Protein AF-A0A2N2IJ60-F1 (afdb_monomer_lite)

Structure (mmCIF, N/CA/C/O backbone):
data_AF-A0A2N2IJ60-F1
#
_entry.id   AF-A0A2N2IJ60-F1
#
loop_
_atom_site.group_PDB
_atom_site.id
_atom_site.type_symbol
_atom_site.label_atom_id
_atom_site.label_alt_id
_atom_site.label_comp_id
_atom_site.label_asym_id
_atom_site.label_entity_id
_atom_site.label_seq_id
_atom_site.pdbx_PDB_ins_code
_atom_site.Cartn_x
_atom_site.Cartn_y
_atom_site.Cartn_z
_atom_site.occupancy
_atom_site.B_iso_or_equiv
_atom_site.auth_seq_id
_atom_site.auth_comp_id
_atom_site.auth_asym_id
_atom_site.auth_atom_id
_atom_site.pdbx_PDB_model_num
ATOM 1 N N . ARG A 1 1 ? -2.079 14.601 17.468 1.00 74.94 1 ARG A N 1
ATOM 2 C CA . ARG A 1 1 ? -0.739 14.060 17.826 1.00 74.94 1 ARG A CA 1
ATOM 3 C C . ARG A 1 1 ? -0.713 13.278 19.145 1.00 74.94 1 ARG A C 1
ATOM 5 O O . ARG A 1 1 ? -0.742 12.066 19.070 1.00 74.94 1 ARG A O 1
ATOM 12 N N . VAL A 1 2 ? -0.741 13.872 20.357 1.00 82.75 2 VAL A N 1
ATOM 13 C CA . VAL A 1 2 ? -0.655 13.083 21.631 1.00 82.75 2 VAL A CA 1
ATOM 14 C C . VAL A 1 2 ? -1.702 11.956 21.719 1.00 82.75 2 VAL A C 1
ATOM 16 O O . VAL A 1 2 ? -1.370 10.832 22.080 1.00 82.75 2 VAL A O 1
ATOM 19 N N . ARG A 1 3 ? -2.953 12.228 21.322 1.00 85.19 3 ARG A N 1
ATOM 20 C CA . ARG A 1 3 ? -4.026 11.217 21.275 1.00 85.19 3 ARG A CA 1
ATOM 21 C C . ARG A 1 3 ? -3.855 10.184 20.148 1.00 85.19 3 ARG A C 1
ATOM 23 O O . ARG A 1 3 ? -4.323 9.064 20.295 1.00 85.19 3 ARG A O 1
ATOM 30 N N . ALA A 1 4 ? -3.166 10.539 19.063 1.00 76.00 4 ALA A N 1
ATOM 31 C CA . ALA A 1 4 ? -2.858 9.629 17.959 1.00 76.00 4 ALA A CA 1
ATOM 32 C C . ALA A 1 4 ? -1.733 8.662 18.366 1.00 76.00 4 ALA A C 1
ATOM 34 O O . ALA A 1 4 ? -1.896 7.452 18.256 1.00 76.00 4 ALA A O 1
ATOM 35 N N . ASN A 1 5 ? -0.670 9.176 19.001 1.00 86.25 5 ASN A N 1
ATOM 36 C CA . ASN A 1 5 ? 0.358 8.357 19.650 1.00 86.25 5 ASN A CA 1
ATOM 37 C C . ASN A 1 5 ? -0.256 7.389 20.677 1.00 86.25 5 ASN A C 1
ATOM 39 O O . ASN A 1 5 ? 0.163 6.240 20.754 1.00 86.25 5 ASN A O 1
ATOM 43 N N . LEU A 1 6 ? -1.262 7.831 21.446 1.00 84.62 6 LEU A N 1
ATOM 44 C CA . LEU A 1 6 ? -2.000 6.955 22.359 1.00 84.62 6 LEU A CA 1
ATOM 45 C C . LEU A 1 6 ? -2.778 5.865 21.602 1.00 84.62 6 LEU A C 1
ATOM 47 O O . LEU A 1 6 ? -2.692 4.709 21.989 1.00 84.62 6 LEU A O 1
ATOM 51 N N . ALA A 1 7 ? -3.502 6.192 20.527 1.00 82.25 7 ALA A N 1
ATOM 52 C CA . ALA A 1 7 ? -4.218 5.198 19.717 1.00 82.25 7 ALA A CA 1
ATOM 53 C C . ALA A 1 7 ? -3.279 4.160 19.064 1.00 82.25 7 ALA A C 1
ATOM 55 O O . ALA A 1 7 ? -3.628 2.980 18.981 1.00 82.25 7 ALA A O 1
ATOM 56 N N . SER A 1 8 ? -2.073 4.579 18.672 1.00 85.19 8 SER A N 1
ATOM 57 C CA . SER A 1 8 ? -1.007 3.682 18.218 1.00 85.19 8 SER A CA 1
ATOM 58 C C . SER A 1 8 ? -0.520 2.774 19.359 1.00 85.19 8 SER A C 1
ATOM 60 O O . SER A 1 8 ? -0.651 1.556 19.267 1.00 85.19 8 SER A O 1
ATOM 62 N N . ALA A 1 9 ? -0.115 3.346 20.501 1.00 87.94 9 ALA A N 1
ATOM 63 C CA . ALA A 1 9 ? 0.358 2.592 21.670 1.00 87.94 9 ALA A CA 1
ATOM 64 C C . ALA A 1 9 ? -0.695 1.630 22.260 1.00 87.94 9 ALA A C 1
ATOM 66 O O . ALA A 1 9 ? -0.355 0.550 22.735 1.00 87.94 9 ALA A O 1
ATOM 67 N N . LEU A 1 10 ? -1.987 1.979 22.208 1.00 85.19 10 LEU A N 1
ATOM 68 C CA . LEU A 1 10 ? -3.078 1.072 22.585 1.00 85.19 10 LEU A CA 1
ATOM 69 C C . LEU A 1 10 ? -3.142 -0.165 21.670 1.00 85.19 10 LEU A C 1
ATOM 71 O O . LEU A 1 10 ? -3.538 -1.230 22.135 1.00 85.19 10 LEU A O 1
ATOM 75 N N . GLY A 1 11 ? -2.745 -0.045 20.400 1.00 81.50 11 GLY A N 1
ATOM 76 C CA . GLY A 1 11 ? -2.635 -1.163 19.458 1.00 81.50 11 GLY A CA 1
ATOM 77 C C . GLY A 1 11 ? -1.491 -2.137 19.755 1.00 81.50 11 GLY A C 1
ATOM 78 O O . GLY A 1 11 ? -1.529 -3.265 19.277 1.00 81.50 11 GLY A O 1
ATOM 79 N N . GLU A 1 12 ? -0.507 -1.726 20.558 1.00 89.81 12 GLU A N 1
ATOM 80 C CA . GLU A 1 12 ? 0.648 -2.545 20.962 1.00 89.81 12 GLU A CA 1
ATOM 81 C C . GLU A 1 12 ? 0.423 -3.291 22.294 1.00 89.81 12 GLU A C 1
ATOM 83 O O . GLU A 1 12 ? 1.241 -4.118 22.697 1.00 89.81 12 GLU A O 1
ATOM 88 N N . LEU A 1 13 ? -0.683 -3.016 22.999 1.00 90.25 13 LEU A N 1
ATOM 89 C CA . LEU A 1 13 ? -1.014 -3.675 24.266 1.00 90.25 13 LEU A CA 1
ATOM 90 C C . LEU A 1 13 ? -1.452 -5.132 24.068 1.00 90.25 13 LEU A C 1
ATOM 92 O O . LEU A 1 13 ? -2.049 -5.490 23.061 1.00 90.25 13 LEU A O 1
ATOM 96 N N . SER A 1 14 ? -1.260 -5.966 25.091 1.00 85.81 14 SER A N 1
ATOM 97 C CA . SER A 1 14 ? -1.840 -7.311 25.140 1.00 85.81 14 SER A CA 1
ATOM 98 C C . SER A 1 14 ? -2.657 -7.487 26.427 1.00 85.81 14 SER A C 1
ATOM 100 O O . SER A 1 14 ? -2.077 -7.396 27.512 1.00 85.81 14 SER A O 1
ATOM 102 N N . PRO A 1 15 ? -3.985 -7.716 26.349 1.00 89.62 15 PRO A N 1
ATOM 103 C CA . PRO A 1 15 ? -4.814 -7.752 25.138 1.00 89.62 15 PRO A CA 1
ATOM 104 C C . PRO A 1 15 ? -5.049 -6.357 24.524 1.00 89.62 15 PRO A C 1
ATOM 106 O O . PRO A 1 15 ? -5.155 -5.361 25.242 1.00 89.62 15 PRO A O 1
ATOM 109 N N . VAL A 1 16 ? -5.211 -6.293 23.198 1.00 93.69 16 VAL A N 1
ATOM 110 C CA . VAL A 1 16 ? -5.548 -5.047 22.484 1.00 93.69 16 VAL A CA 1
ATOM 111 C C . VAL A 1 16 ? -6.988 -4.609 22.808 1.00 93.69 16 VAL A C 1
ATOM 113 O O . VAL A 1 16 ? -7.916 -5.417 22.694 1.00 93.69 16 VAL A O 1
ATOM 116 N N . PRO A 1 17 ? -7.237 -3.332 23.160 1.00 94.88 17 PRO A N 1
ATOM 117 C CA . PRO A 1 17 ? -8.560 -2.818 23.507 1.00 94.88 17 PRO A CA 1
ATOM 118 C C . PRO A 1 17 ? -9.385 -2.482 22.249 1.00 94.88 17 PRO A C 1
ATOM 120 O O . PRO A 1 17 ? -9.693 -1.320 21.972 1.00 94.88 17 PRO A O 1
ATOM 123 N N . VAL A 1 18 ? -9.755 -3.517 21.487 1.00 96.19 18 VAL A N 1
ATOM 124 C CA . VAL A 1 18 ? -10.408 -3.431 20.163 1.00 96.19 18 VAL A CA 1
ATOM 125 C C . VAL A 1 18 ? -11.617 -2.486 20.141 1.00 96.19 18 VAL A C 1
ATOM 127 O O . VAL A 1 18 ? -11.687 -1.616 19.281 1.00 96.19 18 VAL A O 1
ATOM 130 N N . GLU A 1 19 ? -12.554 -2.586 21.088 1.00 96.06 19 GLU A N 1
ATOM 131 C CA . GLU A 1 19 ? -13.755 -1.726 21.095 1.00 96.06 19 GLU A CA 1
ATOM 132 C C . GLU A 1 19 ? -13.433 -0.249 21.402 1.00 96.06 19 GLU A C 1
ATOM 134 O O . GLU A 1 19 ? -14.088 0.648 20.869 1.00 96.06 19 GLU A O 1
ATOM 139 N N . THR A 1 20 ? -12.394 0.034 22.196 1.00 95.38 20 THR A N 1
ATOM 140 C CA . THR A 1 20 ? -11.917 1.410 22.432 1.00 95.38 20 THR A CA 1
ATOM 141 C C . THR A 1 20 ? -11.334 2.000 21.151 1.00 95.38 20 THR A C 1
ATOM 143 O O . THR A 1 20 ? -11.690 3.116 20.769 1.00 95.38 20 THR A O 1
ATOM 146 N N . LEU A 1 21 ? -10.491 1.231 20.453 1.00 96.38 21 LEU A N 1
ATOM 147 C CA . LEU A 1 21 ? -9.937 1.628 19.159 1.00 96.38 21 LEU A CA 1
ATOM 148 C C . LEU A 1 21 ? -11.042 1.791 18.108 1.00 96.38 21 LEU A C 1
ATOM 150 O O . LEU A 1 21 ? -11.027 2.763 17.363 1.00 96.38 21 LEU A O 1
ATOM 154 N N . ARG A 1 22 ? -12.054 0.914 18.086 1.00 97.44 22 ARG A N 1
ATOM 155 C CA . ARG A 1 22 ? -13.181 1.002 17.144 1.00 97.44 22 ARG A CA 1
ATOM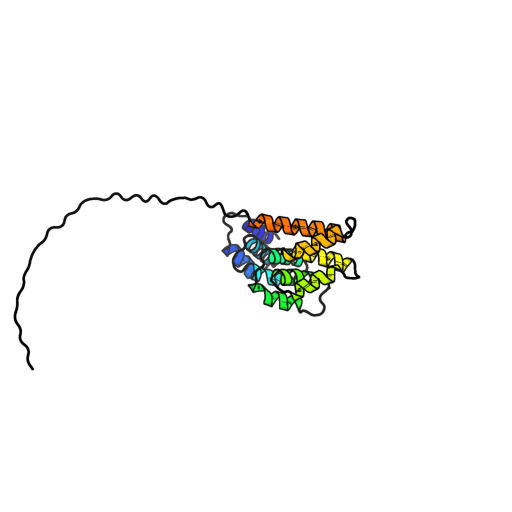 156 C C . ARG A 1 22 ? -13.962 2.302 17.317 1.00 97.44 22 ARG A C 1
ATOM 158 O O . ARG A 1 22 ? -14.221 2.987 16.333 1.00 97.44 22 ARG A O 1
ATOM 165 N N . ARG A 1 23 ? -14.261 2.691 18.562 1.00 96.50 23 ARG A N 1
ATOM 166 C CA . ARG A 1 23 ? -14.906 3.981 18.870 1.00 96.50 23 ARG A CA 1
ATOM 167 C C . ARG A 1 23 ? -14.056 5.170 18.438 1.00 96.50 23 ARG A C 1
ATOM 169 O O . ARG A 1 23 ? -14.597 6.108 17.857 1.00 96.50 23 ARG A O 1
ATOM 176 N N . ALA A 1 24 ? -12.747 5.125 18.693 1.00 96.31 24 ALA A N 1
ATOM 177 C CA . ALA A 1 24 ? -11.821 6.167 18.260 1.00 96.31 24 ALA A CA 1
ATOM 178 C C . ALA A 1 24 ? -11.786 6.282 16.725 1.00 96.31 24 ALA A C 1
ATOM 180 O O . ALA A 1 24 ? -11.980 7.377 16.204 1.00 96.31 24 ALA A O 1
ATOM 181 N N . ALA A 1 25 ? -11.655 5.160 16.008 1.00 96.44 25 ALA A N 1
ATOM 182 C CA . ALA A 1 25 ? -11.637 5.092 14.546 1.00 96.44 25 ALA A CA 1
ATOM 183 C C . ALA A 1 25 ? -12.909 5.670 13.900 1.00 96.44 25 ALA A C 1
ATOM 185 O O . ALA A 1 25 ? -12.823 6.392 12.908 1.00 96.44 25 ALA A O 1
ATOM 186 N N . THR A 1 26 ? -14.089 5.399 14.469 1.00 95.50 26 THR A N 1
ATOM 187 C CA . THR A 1 26 ? -15.367 5.873 13.908 1.00 95.50 26 THR A CA 1
ATOM 188 C C . THR A 1 26 ? -15.804 7.258 14.384 1.00 95.50 26 THR A C 1
ATOM 190 O O . THR A 1 26 ? -16.655 7.862 13.737 1.00 95.50 26 THR A O 1
ATOM 193 N N . GLY A 1 27 ? -15.304 7.738 15.530 1.00 92.94 27 GLY A N 1
ATOM 194 C CA . GLY A 1 27 ? -15.957 8.817 16.282 1.00 92.94 27 GLY A CA 1
ATOM 195 C C . GLY A 1 27 ? -15.064 9.905 16.879 1.00 92.94 27 GLY A C 1
ATOM 196 O O . GLY A 1 27 ? -15.615 10.881 17.386 1.00 92.94 27 GLY A O 1
ATOM 197 N N . ASP A 1 28 ? -13.729 9.802 16.839 1.00 96.38 28 ASP A N 1
ATOM 198 C CA . ASP A 1 28 ? -12.897 10.934 17.275 1.00 96.38 28 ASP A CA 1
ATOM 199 C C . ASP A 1 28 ? -13.013 12.104 16.287 1.00 96.38 28 ASP A C 1
ATOM 201 O O . ASP A 1 28 ? -13.060 11.907 15.071 1.00 96.38 28 ASP A O 1
ATOM 205 N N . ALA A 1 29 ? -13.033 13.337 16.795 1.00 94.88 29 ALA A N 1
ATOM 206 C CA . ALA A 1 29 ? -13.039 14.539 15.964 1.00 94.88 29 ALA A CA 1
ATOM 207 C C . ALA A 1 29 ? -11.726 14.703 15.169 1.00 94.88 29 ALA A C 1
ATOM 209 O O . ALA A 1 29 ? -11.740 15.195 14.039 1.00 94.88 29 ALA A O 1
ATOM 210 N N . ASP A 1 30 ? -10.605 14.252 15.733 1.00 95.19 30 ASP A N 1
ATOM 211 C CA . ASP A 1 30 ? -9.267 14.345 15.147 1.00 95.19 30 ASP A CA 1
ATOM 212 C C . ASP A 1 30 ? -9.007 13.183 14.180 1.00 95.19 30 ASP A C 1
ATOM 214 O O . ASP A 1 30 ? -9.092 12.005 14.527 1.00 95.19 30 ASP A O 1
ATOM 218 N N . GLU A 1 31 ? -8.701 13.532 12.935 1.00 94.75 31 GLU A N 1
ATOM 219 C CA . GLU A 1 31 ? -8.471 12.587 11.845 1.00 94.75 31 GLU A CA 1
ATOM 220 C C . GLU A 1 31 ? -7.209 11.743 12.038 1.00 94.75 31 GLU A C 1
ATOM 222 O O . GLU A 1 31 ? -7.215 10.569 11.678 1.00 94.75 31 GLU A O 1
ATOM 227 N N . GLU A 1 32 ? -6.169 12.301 12.669 1.00 95.44 32 GLU A N 1
ATOM 228 C CA . GLU A 1 32 ? -4.935 11.582 13.007 1.00 95.44 32 GLU A CA 1
ATOM 229 C C . GLU A 1 32 ? -5.237 10.467 14.024 1.00 95.44 32 GLU A C 1
ATOM 231 O O . GLU A 1 32 ? -4.725 9.357 13.918 1.00 95.44 32 GLU A O 1
ATOM 236 N N . VAL A 1 33 ? -6.148 10.730 14.973 1.00 96.38 33 VAL A N 1
ATOM 237 C CA . VAL A 1 33 ? -6.610 9.733 15.955 1.00 96.38 33 VAL A CA 1
ATOM 238 C C . VAL A 1 33 ? -7.459 8.654 15.289 1.00 96.38 33 VAL A C 1
ATOM 240 O O . VAL A 1 33 ? -7.268 7.474 15.584 1.00 96.38 33 VAL A O 1
ATOM 243 N N . ARG A 1 34 ? -8.369 9.030 14.376 1.00 97.25 34 ARG A N 1
ATOM 244 C CA . ARG A 1 34 ? -9.169 8.051 13.621 1.00 97.25 34 ARG A CA 1
ATOM 245 C C . ARG A 1 34 ? -8.281 7.126 12.784 1.00 97.25 34 ARG A C 1
ATOM 247 O O . ARG A 1 34 ? -8.512 5.919 12.774 1.00 97.25 34 ARG A O 1
ATOM 254 N N . PHE A 1 35 ? -7.266 7.686 12.120 1.00 97.25 35 PHE A N 1
ATOM 255 C CA . PHE A 1 35 ? -6.315 6.934 11.304 1.00 97.25 35 PHE A CA 1
ATOM 256 C C . PHE A 1 35 ? -5.477 5.965 12.138 1.00 97.25 35 PHE A C 1
ATOM 258 O O . PHE A 1 35 ? -5.496 4.771 11.855 1.00 97.25 35 PHE A O 1
ATOM 265 N N . GLU A 1 36 ? -4.806 6.434 13.195 1.00 97.12 36 GLU A N 1
ATOM 266 C CA . GLU A 1 36 ? -3.986 5.557 14.045 1.00 97.12 36 GLU A CA 1
ATOM 267 C C . GLU A 1 36 ? -4.824 4.461 14.712 1.00 97.12 36 GLU A C 1
ATOM 269 O O . GLU A 1 36 ? -4.393 3.314 14.788 1.00 97.12 36 GLU A O 1
ATOM 274 N N . ALA A 1 37 ? -6.059 4.761 15.125 1.00 97.06 37 ALA A N 1
ATOM 275 C CA . ALA A 1 37 ? -6.956 3.744 15.662 1.00 97.06 37 ALA A CA 1
ATOM 276 C C . ALA A 1 37 ? -7.345 2.684 14.612 1.00 97.06 37 ALA A C 1
ATOM 278 O O . ALA A 1 37 ? -7.332 1.489 14.916 1.00 97.06 37 ALA A O 1
ATOM 279 N N . ALA A 1 38 ? -7.642 3.094 13.373 1.00 97.94 38 ALA A N 1
ATOM 280 C CA . ALA A 1 38 ? -7.918 2.175 12.268 1.00 97.94 38 ALA A CA 1
ATOM 281 C C . ALA A 1 38 ? -6.676 1.352 11.868 1.00 97.94 38 ALA A C 1
ATOM 283 O O . ALA A 1 38 ? -6.795 0.152 11.624 1.00 97.94 38 ALA A O 1
ATOM 284 N N . MET A 1 39 ? -5.483 1.955 11.872 1.00 97.38 39 MET A N 1
ATOM 285 C CA . MET A 1 39 ? -4.209 1.269 11.629 1.00 97.38 39 MET A CA 1
ATOM 286 C C . MET A 1 39 ? -3.895 0.248 12.728 1.00 97.38 39 MET A C 1
ATOM 288 O O . MET A 1 39 ? -3.550 -0.888 12.413 1.00 97.38 39 MET A O 1
ATOM 292 N N . SER A 1 40 ? -4.077 0.595 14.005 1.00 96.56 40 SER A N 1
ATOM 293 C CA . SER A 1 40 ? -3.930 -0.337 15.132 1.00 96.56 40 SER A CA 1
ATOM 294 C C . SER A 1 40 ? -4.880 -1.534 15.021 1.00 96.56 40 SER A C 1
ATOM 296 O O . SER A 1 40 ? -4.445 -2.674 15.167 1.00 96.56 40 SER A O 1
ATOM 298 N N . LEU A 1 41 ? -6.156 -1.306 14.684 1.00 97.50 41 LEU A N 1
ATOM 299 C CA . LEU A 1 41 ? -7.124 -2.380 14.414 1.00 97.50 41 LEU A CA 1
ATOM 300 C C . LEU A 1 41 ? -6.712 -3.256 13.224 1.00 97.50 41 LEU A C 1
ATOM 302 O O . LEU A 1 41 ? -6.852 -4.477 13.267 1.00 97.50 41 LEU A O 1
ATOM 306 N N . ALA A 1 42 ? -6.186 -2.642 12.167 1.00 96.38 42 ALA A N 1
ATOM 307 C CA . ALA A 1 42 ? -5.757 -3.334 10.963 1.00 96.38 42 ALA A CA 1
ATOM 308 C C . ALA A 1 42 ? -4.479 -4.164 11.169 1.00 96.38 42 ALA A C 1
ATOM 310 O O . ALA A 1 42 ? -4.360 -5.235 10.578 1.00 96.38 42 ALA A O 1
ATOM 311 N N . ARG A 1 43 ? -3.546 -3.720 12.023 1.00 93.56 43 ARG A N 1
ATOM 312 C CA . ARG A 1 43 ? -2.336 -4.483 12.394 1.00 93.56 43 ARG A CA 1
ATOM 313 C C . ARG A 1 43 ? -2.672 -5.792 13.112 1.00 93.56 43 ARG A C 1
ATOM 315 O O . ARG A 1 43 ? -1.952 -6.768 12.938 1.00 93.56 43 ARG A O 1
ATOM 322 N N . VAL A 1 44 ? -3.780 -5.832 13.855 1.00 93.44 44 VAL A N 1
ATOM 323 C CA . VAL A 1 44 ? -4.284 -7.046 14.528 1.00 93.44 44 VAL A CA 1
ATOM 324 C C . VAL A 1 44 ? -5.387 -7.777 13.758 1.00 93.44 44 VAL A C 1
ATOM 326 O O . VAL A 1 44 ? -6.039 -8.654 14.317 1.00 93.44 44 VAL A O 1
ATOM 329 N N . ALA A 1 45 ? -5.612 -7.414 12.489 1.00 94.31 45 ALA A N 1
ATOM 330 C CA . ALA A 1 45 ? -6.652 -7.979 11.627 1.00 94.31 45 ALA A CA 1
ATOM 331 C C . ALA A 1 45 ? -8.061 -8.004 12.264 1.00 94.31 45 ALA A C 1
ATOM 333 O O . ALA A 1 45 ? -8.833 -8.941 12.059 1.00 94.31 45 ALA A O 1
ATOM 334 N N . ALA A 1 46 ? -8.409 -6.970 13.040 1.00 95.88 46 ALA A N 1
ATOM 335 C CA . ALA A 1 46 ? -9.733 -6.853 13.643 1.00 95.88 46 ALA A CA 1
ATOM 336 C C . ALA A 1 46 ? -10.833 -6.735 12.571 1.00 95.88 46 ALA A C 1
ATOM 338 O O . ALA A 1 46 ? -10.657 -6.086 11.535 1.00 95.88 46 ALA A O 1
ATOM 339 N N . GLU A 1 47 ? -11.995 -7.331 12.844 1.00 95.19 47 GLU A N 1
ATOM 340 C CA . GLU A 1 47 ? -13.127 -7.352 11.914 1.00 95.19 47 GLU A CA 1
ATOM 341 C C . GLU A 1 47 ? -13.539 -5.932 11.482 1.00 95.19 47 GLU A C 1
ATOM 343 O O . GLU A 1 47 ? -13.714 -5.024 12.299 1.00 95.19 47 GLU A O 1
ATOM 348 N N . GLY A 1 48 ? -13.673 -5.730 10.168 1.00 95.31 48 GLY A N 1
ATOM 349 C CA . GLY A 1 48 ? -14.054 -4.448 9.574 1.00 95.31 48 GLY A CA 1
ATOM 350 C C . GLY A 1 48 ? -12.963 -3.368 9.562 1.00 95.31 48 GLY A C 1
ATOM 351 O O . GLY A 1 48 ? -13.226 -2.274 9.058 1.00 95.31 48 GLY A O 1
ATOM 352 N N . ALA A 1 49 ? -11.744 -3.632 10.055 1.00 96.81 49 ALA A N 1
ATOM 353 C CA . ALA A 1 49 ? -10.656 -2.646 10.066 1.00 96.81 49 ALA A CA 1
ATOM 354 C C . ALA A 1 49 ? -10.320 -2.112 8.659 1.00 96.81 49 ALA A C 1
ATOM 356 O O . ALA A 1 49 ? -10.108 -0.912 8.483 1.00 96.81 49 ALA A O 1
ATOM 357 N N . SER A 1 50 ? -10.372 -2.971 7.637 1.00 97.62 50 SER A N 1
ATOM 358 C CA . SER A 1 50 ? -10.185 -2.598 6.229 1.00 97.62 50 SER A CA 1
ATOM 359 C C . SER A 1 50 ? -11.154 -1.494 5.796 1.00 97.62 50 SER A C 1
ATOM 361 O O . SER A 1 50 ? -10.751 -0.501 5.193 1.00 97.62 50 SER A O 1
ATOM 363 N N . ALA A 1 51 ? -12.437 -1.626 6.147 1.00 97.25 51 ALA A N 1
ATOM 364 C CA . ALA A 1 51 ? -13.466 -0.648 5.805 1.00 97.25 51 ALA A CA 1
ATOM 365 C C . ALA A 1 51 ? -13.262 0.693 6.534 1.00 97.25 51 ALA A C 1
ATOM 367 O O . ALA A 1 51 ? -13.574 1.742 5.972 1.00 97.25 51 ALA A O 1
ATOM 368 N N . MET A 1 52 ? -12.690 0.673 7.745 1.00 97.44 52 MET A N 1
ATOM 369 C CA . MET A 1 52 ? -12.305 1.886 8.481 1.00 97.44 52 MET A CA 1
ATOM 370 C C . MET A 1 52 ? -11.089 2.592 7.861 1.00 97.44 52 MET A C 1
ATOM 372 O O . MET A 1 52 ? -10.975 3.808 7.990 1.00 97.44 52 MET A O 1
ATOM 376 N N . LEU A 1 53 ? -10.208 1.866 7.161 1.00 97.69 53 LEU A N 1
ATOM 377 C CA . LEU A 1 53 ? -9.040 2.437 6.479 1.00 97.69 53 LEU A CA 1
ATOM 378 C C . LEU A 1 53 ? -9.358 3.072 5.113 1.00 97.69 53 LEU A C 1
ATOM 380 O O . LEU A 1 53 ? -8.753 4.083 4.754 1.00 97.69 53 LEU A O 1
ATOM 384 N N . VAL A 1 54 ? -10.332 2.541 4.363 1.00 97.31 54 VAL A N 1
ATOM 385 C CA . VAL A 1 54 ? -10.704 3.021 3.011 1.00 97.31 54 VAL A CA 1
ATOM 386 C C . VAL A 1 54 ? -10.829 4.554 2.864 1.00 97.31 54 VAL A C 1
ATOM 388 O O . VAL A 1 54 ? -10.325 5.072 1.864 1.00 97.31 54 VAL A O 1
ATOM 391 N N . PRO A 1 55 ? -11.443 5.323 3.793 1.00 95.69 55 PRO A N 1
ATOM 392 C CA . PRO A 1 55 ? -11.542 6.783 3.670 1.00 95.69 55 PRO A CA 1
ATOM 393 C C . PRO A 1 55 ? -10.185 7.491 3.525 1.00 95.69 55 PRO A C 1
ATOM 395 O O . PRO A 1 55 ? -10.075 8.488 2.805 1.00 95.69 55 PRO A O 1
ATOM 398 N N . PHE A 1 56 ? -9.133 6.950 4.145 1.00 96.62 56 PHE A N 1
ATOM 399 C CA . PHE A 1 56 ? -7.789 7.530 4.135 1.00 96.62 56 PHE A CA 1
ATOM 400 C C . PHE A 1 56 ? -7.047 7.321 2.802 1.00 96.62 56 PHE A C 1
ATOM 402 O O . PHE A 1 56 ? -6.090 8.035 2.521 1.00 96.62 56 PHE A O 1
ATOM 409 N N . LEU A 1 57 ? -7.557 6.481 1.888 1.00 95.31 57 LEU A N 1
ATOM 410 C CA . LEU A 1 57 ? -7.082 6.420 0.494 1.00 95.31 57 LEU A CA 1
ATOM 411 C C . LEU A 1 57 ? -7.397 7.692 -0.328 1.00 95.31 57 LEU A C 1
ATOM 413 O O . LEU A 1 57 ? -7.047 7.773 -1.504 1.00 95.31 57 LEU A O 1
ATOM 417 N N . SER A 1 58 ? -8.067 8.695 0.253 1.00 91.12 58 SER A N 1
ATOM 418 C CA . SER A 1 58 ? -8.179 10.049 -0.321 1.00 91.12 58 SER A CA 1
ATOM 419 C C . SER A 1 58 ? -7.277 11.089 0.371 1.00 91.12 58 SER A C 1
ATOM 421 O O . SER A 1 58 ? -7.366 12.272 0.045 1.00 91.12 58 SER A O 1
ATOM 423 N N . ARG A 1 59 ? -6.413 10.680 1.313 1.00 92.75 59 ARG A N 1
ATOM 424 C CA . ARG A 1 59 ? -5.537 11.552 2.113 1.00 92.75 59 ARG A CA 1
ATOM 425 C C . ARG A 1 59 ? -4.079 11.356 1.720 1.00 92.75 59 ARG A C 1
ATOM 427 O O . ARG A 1 59 ? -3.498 10.328 2.029 1.00 92.75 59 ARG A O 1
ATOM 434 N N . HIS A 1 60 ? -3.491 12.330 1.025 1.00 88.88 60 HIS A N 1
ATOM 435 C CA . HIS A 1 60 ? -2.142 12.216 0.448 1.00 88.88 60 HIS A CA 1
ATOM 436 C C . HIS A 1 60 ? -1.057 11.878 1.486 1.00 88.88 60 HIS A C 1
ATOM 438 O O . HIS A 1 60 ? -0.135 11.123 1.203 1.00 88.88 60 HIS A O 1
ATOM 444 N N . ASP A 1 61 ? -1.182 12.437 2.686 1.00 92.31 61 ASP A N 1
ATOM 445 C CA . ASP A 1 61 ? -0.309 12.238 3.842 1.00 92.31 61 ASP A CA 1
ATOM 446 C C . ASP A 1 61 ? -0.395 10.830 4.455 1.00 92.31 61 ASP A C 1
ATOM 448 O O . ASP A 1 61 ? 0.593 10.346 4.994 1.00 92.31 61 ASP A O 1
ATOM 452 N N . MET A 1 62 ? -1.541 10.156 4.326 1.00 94.31 62 MET A N 1
ATOM 453 C CA . MET A 1 62 ? 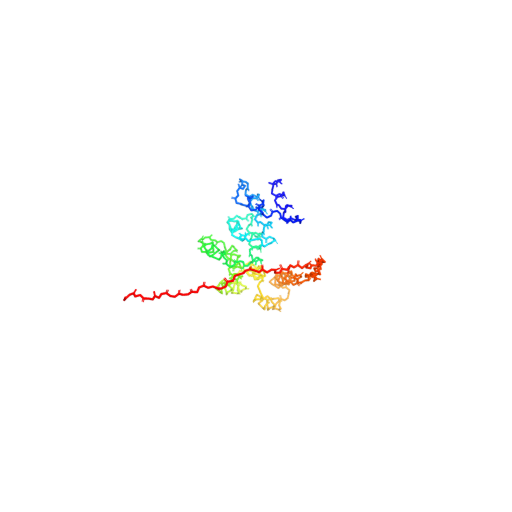-1.812 8.828 4.906 1.00 94.31 62 MET A CA 1
ATOM 454 C C . MET A 1 62 ? -1.900 7.710 3.853 1.00 94.31 62 MET A C 1
ATOM 456 O O . MET A 1 62 ? -2.034 6.533 4.190 1.00 94.31 62 MET A O 1
ATOM 460 N N . PHE A 1 63 ? -1.867 8.072 2.567 1.00 94.00 63 PHE A N 1
ATOM 461 C CA . PHE A 1 63 ? -2.229 7.200 1.452 1.00 94.00 63 PHE A CA 1
ATOM 462 C C . PHE A 1 63 ? -1.371 5.934 1.389 1.00 94.00 63 PHE A C 1
ATOM 464 O O . PHE A 1 63 ? -1.910 4.835 1.282 1.00 94.00 63 PHE A O 1
ATOM 471 N N . THR A 1 64 ? -0.046 6.083 1.464 1.00 92.56 64 THR A N 1
ATOM 472 C CA . THR A 1 64 ? 0.905 4.972 1.305 1.00 92.56 64 THR A CA 1
ATOM 473 C C . THR A 1 64 ? 0.794 3.956 2.440 1.00 92.56 64 THR A C 1
ATOM 475 O O . THR A 1 64 ? 0.746 2.754 2.175 1.00 92.56 64 THR A O 1
ATOM 478 N N . ASP A 1 65 ? 0.687 4.420 3.685 1.00 94.38 65 ASP A N 1
ATOM 479 C CA . ASP A 1 65 ? 0.588 3.552 4.864 1.00 94.38 65 ASP A CA 1
ATOM 480 C C . ASP A 1 65 ? -0.758 2.818 4.891 1.00 94.38 65 ASP A C 1
ATOM 482 O O . ASP A 1 65 ? -0.804 1.598 5.063 1.00 94.38 65 ASP A O 1
ATOM 486 N N . CYS A 1 66 ? -1.848 3.543 4.605 1.00 96.31 66 CYS A N 1
ATOM 487 C CA . CYS A 1 66 ? -3.184 2.976 4.433 1.00 96.31 66 CYS A CA 1
ATOM 488 C C . CYS A 1 66 ? -3.197 1.881 3.354 1.00 96.31 66 CYS A C 1
ATOM 490 O O . CYS A 1 66 ? -3.631 0.756 3.599 1.00 96.31 66 CYS A O 1
ATOM 492 N N . LEU A 1 67 ? -2.677 2.188 2.163 1.00 96.44 67 LEU A N 1
ATOM 493 C CA . LEU A 1 67 ? -2.630 1.265 1.032 1.00 96.44 67 LEU A CA 1
ATOM 494 C C . LEU A 1 67 ? -1.803 0.011 1.343 1.00 96.44 67 LEU A C 1
ATOM 496 O O . LEU A 1 67 ? -2.234 -1.096 1.026 1.00 96.44 67 LEU A O 1
ATOM 500 N N . THR A 1 68 ? -0.644 0.176 1.985 1.00 94.38 68 THR A N 1
ATOM 501 C CA . THR A 1 68 ? 0.231 -0.936 2.388 1.00 94.38 68 THR A CA 1
ATOM 502 C C . THR A 1 68 ? -0.493 -1.871 3.355 1.00 94.38 68 THR A C 1
ATOM 504 O O . THR A 1 68 ? -0.516 -3.085 3.141 1.00 94.38 68 THR A O 1
ATOM 507 N N . GLN A 1 69 ? -1.164 -1.314 4.367 1.00 95.94 69 GLN A N 1
ATOM 508 C CA . GLN A 1 69 ? -1.923 -2.101 5.336 1.00 95.94 69 GLN A CA 1
ATOM 509 C C . GLN A 1 69 ? -3.134 -2.806 4.697 1.00 95.94 69 GLN A C 1
ATOM 511 O O . GLN A 1 69 ? -3.420 -3.959 5.019 1.00 95.94 69 GLN A O 1
ATOM 516 N N . LEU A 1 70 ? -3.816 -2.158 3.747 1.00 97.19 70 LEU A N 1
ATOM 517 C CA . LEU A 1 70 ? -4.924 -2.762 3.000 1.00 97.19 70 LEU A CA 1
ATOM 518 C C . LEU A 1 70 ? -4.466 -3.896 2.067 1.00 97.19 70 LEU A C 1
ATOM 520 O O . LEU A 1 70 ? -5.152 -4.915 1.971 1.00 97.19 70 LEU A O 1
ATOM 524 N N . CYS A 1 71 ? -3.299 -3.777 1.426 1.00 95.75 71 CYS A N 1
ATOM 525 C CA . CYS A 1 71 ? -2.697 -4.869 0.652 1.00 95.75 71 CYS A CA 1
ATOM 526 C C . CYS A 1 71 ? -2.327 -6.069 1.540 1.00 95.75 71 CYS A C 1
ATOM 528 O O . CYS A 1 71 ? -2.534 -7.220 1.137 1.00 95.75 71 CYS A O 1
ATOM 530 N N . ALA A 1 72 ? -1.814 -5.812 2.749 1.00 93.38 72 ALA A N 1
ATOM 531 C CA . ALA A 1 72 ? -1.498 -6.853 3.725 1.00 93.38 72 ALA A CA 1
ATOM 532 C C . ALA A 1 72 ? -2.761 -7.611 4.172 1.00 93.38 72 ALA A C 1
ATOM 534 O O . ALA A 1 72 ? -2.785 -8.838 4.082 1.00 93.38 72 ALA A O 1
ATOM 535 N N . LEU A 1 73 ? -3.824 -6.888 4.554 1.00 94.75 73 LEU A N 1
ATOM 536 C CA . LEU A 1 73 ? -5.121 -7.466 4.935 1.00 94.75 73 LEU A CA 1
ATOM 537 C C . LEU A 1 73 ? -5.806 -8.230 3.794 1.00 94.75 73 LEU A C 1
ATOM 539 O O . LEU A 1 73 ? -6.431 -9.258 4.035 1.00 94.75 73 LEU A O 1
ATOM 543 N N . SER A 1 74 ? -5.692 -7.745 2.552 1.00 94.69 74 SER A N 1
ATOM 544 C CA . SER A 1 74 ? -6.258 -8.385 1.353 1.00 94.69 74 SER A CA 1
ATOM 545 C C . SER A 1 74 ? -7.775 -8.652 1.407 1.00 94.69 74 SER A C 1
ATOM 547 O O . SER A 1 74 ? -8.281 -9.569 0.755 1.00 94.69 74 SER A O 1
ATOM 549 N N . ASP A 1 75 ? -8.506 -7.843 2.170 1.00 95.88 75 ASP A N 1
ATOM 550 C CA . ASP A 1 75 ? -9.938 -7.998 2.422 1.00 95.88 75 ASP A CA 1
ATOM 551 C C . ASP A 1 75 ? -10.781 -7.682 1.174 1.00 95.88 75 ASP A C 1
ATOM 553 O O . ASP A 1 75 ? -10.888 -6.537 0.731 1.00 95.88 75 ASP A O 1
ATOM 557 N N . ALA A 1 76 ? -11.419 -8.705 0.603 1.00 95.94 76 ALA A N 1
ATOM 558 C CA . ALA A 1 76 ? -12.234 -8.560 -0.601 1.00 95.94 76 ALA A CA 1
ATOM 559 C C . ALA A 1 76 ? -13.474 -7.658 -0.415 1.00 95.94 76 ALA A C 1
ATOM 561 O O . ALA A 1 76 ? -14.003 -7.159 -1.412 1.00 95.94 76 ALA A O 1
ATOM 562 N N . SER A 1 77 ? -13.931 -7.413 0.821 1.00 96.38 77 SER A N 1
ATOM 563 C CA . SER A 1 77 ? -15.141 -6.623 1.098 1.00 96.38 77 SER A CA 1
ATOM 564 C C . SER A 1 77 ? -15.014 -5.147 0.708 1.00 96.38 77 SER A C 1
ATOM 566 O O . SER A 1 77 ? -16.021 -4.515 0.385 1.00 96.38 77 SER A O 1
ATOM 568 N N . ILE A 1 78 ? -13.790 -4.603 0.667 1.00 97.69 78 ILE A N 1
ATOM 569 C CA . ILE A 1 78 ? -13.538 -3.201 0.294 1.00 97.69 78 ILE A CA 1
ATOM 570 C C . ILE A 1 78 ? -13.389 -2.973 -1.216 1.00 97.69 78 ILE A C 1
ATOM 572 O O . ILE A 1 78 ? -13.203 -1.832 -1.652 1.00 97.69 78 ILE A O 1
ATOM 576 N N . ARG A 1 79 ? -13.442 -4.035 -2.036 1.00 97.31 79 ARG A N 1
ATOM 577 C CA . ARG A 1 79 ? -13.195 -3.940 -3.484 1.00 97.31 79 ARG A CA 1
ATOM 578 C C . ARG A 1 79 ? -14.079 -2.882 -4.177 1.00 97.31 79 ARG A C 1
ATOM 580 O O . ARG A 1 79 ? -13.496 -2.060 -4.882 1.00 97.31 79 ARG A O 1
ATOM 587 N N . PRO A 1 80 ? -15.413 -2.802 -3.967 1.00 97.25 80 PRO A N 1
ATOM 588 C CA . PRO A 1 80 ? -16.255 -1.813 -4.655 1.00 97.25 80 PRO A CA 1
ATOM 589 C C . PRO A 1 80 ? -15.853 -0.356 -4.373 1.00 97.25 80 PRO A C 1
ATOM 591 O O . PRO A 1 80 ? -15.921 0.511 -5.247 1.00 97.25 80 PRO A O 1
ATOM 594 N N . GLN A 1 81 ? -15.398 -0.071 -3.151 1.00 97.25 81 GLN A N 1
ATOM 595 C CA . GLN A 1 81 ? -14.922 1.247 -2.751 1.00 97.25 81 GLN A CA 1
ATOM 596 C C . GLN A 1 81 ? -13.584 1.567 -3.431 1.00 97.25 81 GLN A C 1
ATOM 598 O O . GLN A 1 81 ? -13.415 2.668 -3.955 1.00 97.25 81 GLN A O 1
ATOM 603 N N . VAL A 1 82 ? -12.654 0.607 -3.487 1.00 97.25 82 VAL A N 1
ATOM 604 C CA . VAL A 1 82 ? -11.361 0.777 -4.175 1.00 97.25 82 VAL A CA 1
ATOM 605 C C . VAL A 1 82 ? -11.551 0.927 -5.692 1.00 97.25 82 VAL A C 1
ATOM 607 O O . VAL A 1 82 ? -10.906 1.780 -6.296 1.00 97.25 82 VAL A O 1
ATOM 610 N N . GLU A 1 83 ? -12.476 0.185 -6.309 1.00 96.69 83 GLU A N 1
ATOM 611 C CA . GLU A 1 83 ? -12.849 0.339 -7.725 1.00 96.69 83 GLU A CA 1
ATOM 612 C C . GLU A 1 83 ? -13.398 1.746 -8.014 1.00 96.69 83 GLU A C 1
ATOM 614 O O . GLU A 1 83 ? -12.984 2.390 -8.980 1.00 96.69 83 GLU A O 1
ATOM 619 N N . SER A 1 84 ? -14.265 2.267 -7.138 1.00 95.50 84 SER A N 1
ATOM 620 C CA . SER A 1 84 ? -14.782 3.641 -7.217 1.00 95.50 84 SER A CA 1
ATOM 621 C C . SER A 1 84 ? -13.667 4.693 -7.110 1.00 95.50 84 SER A C 1
ATOM 623 O O . SER A 1 84 ? -13.643 5.660 -7.877 1.00 95.50 84 SER A O 1
ATOM 625 N N . LEU A 1 85 ? -12.687 4.490 -6.219 1.00 94.38 85 LEU A N 1
ATOM 626 C CA . LEU A 1 85 ? -11.501 5.348 -6.133 1.00 94.38 85 LEU A CA 1
ATOM 627 C C . LEU A 1 85 ? -10.639 5.264 -7.399 1.00 94.38 85 LEU A C 1
ATOM 629 O O . LEU A 1 85 ? -10.228 6.300 -7.913 1.00 94.38 85 LEU A O 1
ATOM 633 N N . TYR A 1 86 ? -10.382 4.063 -7.917 1.00 94.25 86 TYR A N 1
ATOM 634 C CA . TYR A 1 86 ? -9.569 3.817 -9.114 1.00 94.25 86 TYR A CA 1
ATOM 635 C C . TYR A 1 86 ? -10.206 4.385 -10.397 1.00 94.25 86 TYR A C 1
ATOM 637 O O . TYR A 1 86 ? -9.508 4.837 -11.309 1.00 94.25 86 TYR A O 1
ATOM 645 N N . GLY A 1 87 ? -11.540 4.403 -10.462 1.00 92.88 87 GLY A N 1
ATOM 646 C CA . GLY A 1 87 ? -12.312 4.964 -11.571 1.00 92.88 87 GLY A CA 1
ATOM 647 C C . GLY A 1 87 ? -12.308 6.497 -11.656 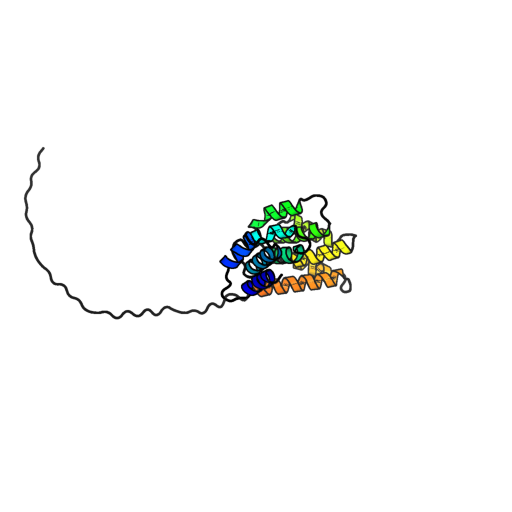1.00 92.88 87 GLY A C 1
ATOM 648 O O . GLY A 1 87 ? -12.793 7.043 -12.648 1.00 92.88 87 GLY A O 1
ATOM 649 N N . ARG A 1 88 ? -11.766 7.215 -10.658 1.00 92.62 88 ARG A N 1
ATOM 650 C CA . ARG A 1 88 ? -11.747 8.687 -10.656 1.00 92.62 88 ARG A CA 1
ATOM 651 C C . ARG A 1 88 ? -10.931 9.249 -11.830 1.00 92.62 88 ARG A C 1
ATOM 653 O O . ARG A 1 88 ? -9.814 8.819 -12.132 1.00 92.62 88 ARG A O 1
ATOM 660 N N . VAL A 1 89 ? -11.493 10.267 -12.479 1.00 88.12 89 VAL A N 1
ATOM 661 C CA . VAL A 1 89 ? -10.828 11.033 -13.546 1.00 88.12 89 VAL A CA 1
ATOM 662 C C . VAL A 1 89 ? -9.730 11.923 -12.935 1.00 88.12 89 VAL A C 1
ATOM 664 O O . VAL A 1 89 ? -9.775 12.244 -11.750 1.00 88.12 89 VAL A O 1
ATOM 667 N N . PHE A 1 90 ? -8.733 12.309 -13.736 1.00 86.88 90 PHE A N 1
ATOM 668 C CA . PHE A 1 90 ? -7.623 13.203 -13.354 1.00 86.88 90 PHE A CA 1
ATOM 669 C C . PHE A 1 90 ? -6.676 12.693 -12.248 1.00 86.88 90 PHE A C 1
ATOM 671 O O . PHE A 1 90 ? -5.893 13.464 -11.698 1.00 86.88 90 PHE A O 1
ATOM 678 N N . GLN A 1 91 ? -6.673 11.390 -11.952 1.00 86.19 91 GLN A N 1
ATOM 679 C CA . GLN A 1 91 ? -5.638 10.789 -11.106 1.00 86.19 91 GLN A CA 1
ATOM 680 C C . GLN A 1 91 ? -4.260 10.778 -11.778 1.00 86.19 91 GLN A C 1
ATOM 682 O O . GLN A 1 91 ? -4.140 10.570 -12.988 1.00 86.19 91 GLN A O 1
ATOM 687 N N . SER A 1 92 ? -3.210 10.922 -10.966 1.00 90.25 92 SER A N 1
ATOM 688 C CA . SER A 1 92 ? -1.831 10.709 -11.402 1.00 90.25 92 SER A CA 1
ATOM 689 C C . SER A 1 92 ? -1.594 9.241 -11.776 1.00 90.25 92 SER A C 1
ATOM 691 O O . SER A 1 92 ? -2.218 8.326 -11.229 1.00 90.25 92 SER A O 1
ATOM 693 N N . THR A 1 93 ? -0.643 8.996 -12.683 1.00 91.50 93 THR A N 1
ATOM 694 C CA . THR A 1 93 ? -0.205 7.632 -13.032 1.00 91.50 93 THR A CA 1
ATOM 695 C C . THR A 1 93 ? 0.226 6.848 -11.791 1.00 91.50 93 THR A C 1
ATOM 697 O O . THR A 1 93 ? -0.079 5.664 -11.697 1.00 91.50 93 THR A O 1
ATOM 700 N N . LEU A 1 94 ? 0.880 7.514 -10.831 1.00 91.44 94 LEU A N 1
ATOM 701 C CA . LEU A 1 94 ? 1.323 6.924 -9.569 1.00 91.44 94 LEU A CA 1
ATOM 702 C C . LEU A 1 94 ? 0.144 6.415 -8.726 1.00 91.44 94 LEU A C 1
ATOM 704 O O . LEU A 1 94 ? 0.071 5.215 -8.472 1.00 91.44 94 LEU A O 1
ATOM 708 N N . HIS A 1 95 ? -0.834 7.274 -8.403 1.00 92.75 95 HIS A N 1
ATOM 709 C CA . HIS A 1 95 ? -2.022 6.856 -7.646 1.00 92.75 95 HIS A CA 1
ATOM 710 C C . HIS A 1 95 ? -2.790 5.730 -8.349 1.00 92.75 95 HIS A C 1
ATOM 712 O O . HIS A 1 95 ? -3.281 4.816 -7.690 1.00 92.75 95 HIS A O 1
ATOM 718 N N . ARG A 1 96 ? -2.866 5.747 -9.689 1.00 93.69 96 ARG A N 1
ATOM 719 C CA . ARG A 1 96 ? -3.517 4.670 -10.448 1.00 93.69 96 ARG A CA 1
ATOM 720 C C . ARG A 1 96 ? -2.749 3.346 -10.374 1.00 93.69 96 ARG A C 1
ATOM 722 O O . ARG A 1 96 ? -3.385 2.305 -10.249 1.00 93.69 96 ARG A O 1
ATOM 729 N N . LEU A 1 97 ? -1.415 3.355 -10.440 1.00 95.88 97 LEU A N 1
ATOM 730 C CA . LEU A 1 97 ? -0.609 2.140 -10.240 1.00 95.88 97 LEU A CA 1
ATOM 731 C C . LEU A 1 97 ? -0.785 1.598 -8.816 1.00 95.88 97 LEU A C 1
ATOM 733 O O . LEU A 1 97 ? -1.017 0.408 -8.639 1.00 95.88 97 LEU A O 1
ATOM 737 N N . GLN A 1 98 ? -0.757 2.482 -7.822 1.00 96.25 98 GLN A N 1
ATOM 738 C CA . GLN A 1 98 ? -0.897 2.147 -6.408 1.00 96.25 98 GLN A CA 1
ATOM 739 C C . GLN A 1 98 ? -2.278 1.563 -6.059 1.00 96.25 98 GLN A C 1
ATOM 741 O O . GLN A 1 98 ? -2.354 0.466 -5.511 1.00 96.25 98 GLN A O 1
ATOM 746 N N . LEU A 1 99 ? -3.381 2.214 -6.450 1.00 96.75 99 LEU A N 1
ATOM 747 C CA . LEU A 1 99 ? -4.728 1.636 -6.311 1.00 96.75 99 LEU A CA 1
ATOM 748 C C . LEU A 1 99 ? -4.878 0.345 -7.137 1.00 96.75 99 LEU A C 1
ATOM 750 O O . LEU A 1 99 ? -5.551 -0.590 -6.710 1.00 96.75 99 LEU A O 1
ATOM 754 N N . GLY A 1 100 ? -4.206 0.263 -8.290 1.00 97.06 100 GLY A N 1
ATOM 755 C CA . GLY A 1 100 ? -4.109 -0.955 -9.093 1.00 97.06 100 GLY A CA 1
ATOM 756 C C . GLY A 1 100 ? -3.394 -2.108 -8.377 1.00 97.06 100 GLY A C 1
ATOM 757 O O . GLY A 1 100 ? -3.790 -3.254 -8.561 1.00 97.06 100 GLY A O 1
ATOM 758 N N . ALA A 1 101 ? -2.396 -1.837 -7.529 1.00 97.38 101 ALA A N 1
ATOM 759 C CA . ALA A 1 101 ? -1.739 -2.851 -6.699 1.00 97.38 101 ALA A CA 1
ATOM 760 C C . ALA A 1 101 ? -2.723 -3.482 -5.710 1.00 97.38 101 ALA A C 1
ATOM 762 O O . ALA A 1 101 ? -2.809 -4.709 -5.637 1.00 97.38 101 ALA A O 1
ATOM 763 N N . LEU A 1 102 ? -3.522 -2.651 -5.030 1.00 97.81 102 LEU A N 1
ATOM 764 C CA . LEU A 1 102 ? -4.571 -3.127 -4.131 1.00 97.81 102 LEU A CA 1
ATOM 765 C C . LEU A 1 102 ? -5.649 -3.905 -4.896 1.00 97.81 102 LEU A C 1
ATOM 767 O O . LEU A 1 102 ? -5.966 -5.022 -4.508 1.00 97.81 102 LEU A O 1
ATOM 771 N N . LEU A 1 103 ? -6.159 -3.405 -6.026 1.00 98.06 103 LEU A N 1
ATOM 772 C CA . LEU A 1 103 ? -7.130 -4.159 -6.835 1.00 98.06 103 LEU A CA 1
ATOM 773 C C . LEU A 1 103 ? -6.570 -5.505 -7.326 1.00 98.06 103 LEU A C 1
ATOM 775 O O . LEU A 1 103 ? -7.247 -6.526 -7.223 1.00 98.06 103 LEU A O 1
ATOM 779 N N . ALA A 1 104 ? -5.320 -5.547 -7.793 1.00 97.00 104 ALA A N 1
ATOM 780 C CA . ALA A 1 104 ? -4.672 -6.780 -8.243 1.00 97.00 104 ALA A CA 1
ATOM 781 C C . ALA A 1 104 ? -4.425 -7.783 -7.097 1.00 97.00 104 ALA A C 1
ATOM 783 O O . ALA A 1 104 ? -4.484 -8.996 -7.324 1.00 97.00 104 ALA A O 1
ATOM 784 N N . ARG A 1 105 ? -4.189 -7.288 -5.872 1.00 95.75 105 ARG A N 1
ATOM 785 C CA . ARG A 1 105 ? -4.142 -8.076 -4.630 1.00 95.75 105 ARG A CA 1
ATOM 786 C C . ARG A 1 105 ? -5.518 -8.627 -4.261 1.00 95.75 105 ARG A C 1
ATOM 788 O O . ARG A 1 105 ? -5.634 -9.822 -4.017 1.00 95.75 105 ARG A O 1
ATOM 795 N N . LEU A 1 106 ? -6.561 -7.800 -4.335 1.00 95.81 106 LEU A N 1
ATOM 796 C CA . LEU A 1 106 ? -7.955 -8.200 -4.110 1.00 95.81 106 LEU A CA 1
ATOM 797 C C . LEU A 1 106 ? -8.523 -9.117 -5.210 1.00 95.81 106 LEU A C 1
ATOM 799 O O . LEU A 1 106 ? -9.649 -9.595 -5.066 1.00 95.81 106 LEU A O 1
ATOM 803 N N . GLY A 1 107 ? -7.782 -9.373 -6.295 1.00 94.12 107 GLY A N 1
ATOM 804 C CA . GLY A 1 107 ? -8.144 -10.318 -7.357 1.00 94.12 107 GLY A CA 1
ATOM 805 C C . GLY A 1 107 ? -8.742 -9.696 -8.625 1.00 94.12 107 GLY A C 1
ATOM 806 O O . GLY A 1 107 ? -9.588 -10.327 -9.255 1.00 94.12 107 GLY A O 1
ATOM 807 N N . ASP A 1 108 ? -8.355 -8.472 -8.994 1.00 96.31 108 ASP A N 1
ATOM 808 C CA . ASP A 1 108 ? -8.630 -7.888 -10.315 1.00 96.31 108 ASP A CA 1
ATOM 809 C C . ASP A 1 108 ? -7.500 -8.208 -11.316 1.00 96.31 108 ASP A C 1
ATOM 811 O O . ASP A 1 108 ? -6.407 -7.628 -11.287 1.00 96.31 108 ASP A O 1
ATOM 815 N N . ASP A 1 109 ? -7.781 -9.116 -12.253 1.00 95.38 109 ASP A N 1
ATOM 816 C CA . ASP A 1 109 ? -6.857 -9.492 -13.328 1.00 95.38 109 ASP A CA 1
ATOM 817 C C . ASP A 1 109 ? -6.567 -8.343 -14.313 1.00 95.38 109 ASP A C 1
ATOM 819 O O . ASP A 1 109 ? -5.505 -8.314 -14.939 1.00 95.38 109 ASP A O 1
ATOM 823 N N . ARG A 1 110 ? -7.469 -7.362 -14.460 1.00 95.50 110 ARG A N 1
ATOM 824 C CA . ARG A 1 110 ? -7.245 -6.188 -15.323 1.00 95.50 110 ARG A CA 1
ATOM 825 C C . ARG A 1 110 ? -6.185 -5.285 -14.708 1.00 95.50 110 ARG A C 1
ATOM 827 O O . ARG A 1 110 ? -5.260 -4.867 -15.408 1.00 95.50 110 ARG A O 1
ATOM 834 N N . ALA A 1 111 ? -6.285 -5.038 -13.402 1.00 96.00 111 ALA A N 1
ATOM 835 C CA . ALA A 1 111 ? -5.277 -4.310 -12.643 1.00 96.00 11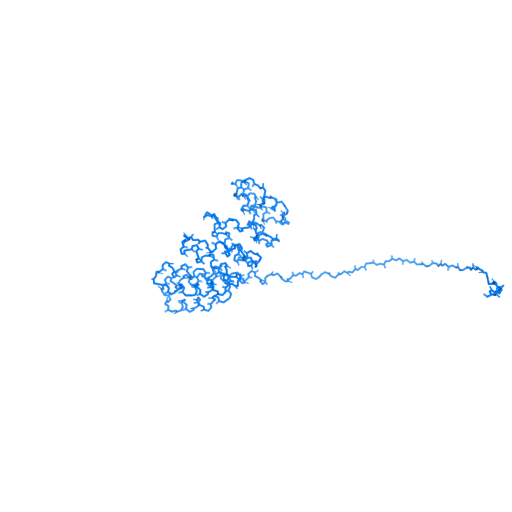1 ALA A CA 1
ATOM 836 C C . ALA A 1 111 ? -3.925 -5.049 -12.660 1.00 96.00 111 ALA A C 1
ATOM 838 O O . ALA A 1 111 ? -2.903 -4.433 -12.972 1.00 96.00 111 ALA A O 1
ATOM 839 N N . ARG A 1 112 ? -3.920 -6.379 -12.457 1.00 95.81 112 ARG A N 1
ATOM 840 C CA . ARG A 1 112 ? -2.720 -7.231 -12.597 1.00 95.81 112 ARG A CA 1
ATOM 841 C C . ARG A 1 112 ? -2.030 -7.028 -13.948 1.00 95.81 112 ARG A C 1
ATOM 843 O O . ARG A 1 112 ? -0.847 -6.689 -14.004 1.00 95.81 112 ARG A O 1
ATOM 850 N N . ASN A 1 113 ? -2.775 -7.207 -15.037 1.00 95.50 113 ASN A N 1
ATOM 851 C CA . ASN A 1 113 ? -2.242 -7.114 -16.395 1.00 95.50 113 ASN A CA 1
ATOM 852 C C . ASN A 1 113 ? -1.725 -5.703 -16.717 1.00 95.50 113 ASN A C 1
ATOM 854 O O . ASN A 1 113 ? -0.695 -5.561 -17.381 1.00 95.50 113 ASN A O 1
ATOM 858 N N . LEU A 1 114 ? -2.384 -4.657 -16.204 1.00 94.62 114 LEU A N 1
ATOM 859 C CA . LEU A 1 114 ? -1.913 -3.279 -16.340 1.00 94.62 114 LEU A CA 1
ATOM 860 C C . LEU A 1 114 ? -0.566 -3.058 -15.637 1.00 94.62 114 LEU A C 1
ATOM 862 O O . LEU A 1 114 ? 0.322 -2.454 -16.238 1.00 94.62 114 LEU A O 1
ATOM 866 N N . LEU A 1 115 ? -0.390 -3.546 -14.404 1.00 97.06 115 LEU A N 1
ATOM 867 C CA . LEU A 1 115 ? 0.877 -3.425 -13.670 1.00 97.06 115 LEU A CA 1
ATOM 868 C C . LEU A 1 115 ? 2.022 -4.104 -14.424 1.00 97.06 115 LEU A C 1
ATOM 870 O O . LEU A 1 115 ? 3.041 -3.466 -14.697 1.00 97.06 115 LEU A O 1
ATOM 874 N N . VAL A 1 116 ? 1.823 -5.358 -14.849 1.00 96.81 116 VAL A N 1
ATOM 875 C CA . VAL A 1 116 ? 2.815 -6.115 -15.631 1.00 96.81 116 VAL A CA 1
ATOM 876 C C . VAL A 1 116 ? 3.178 -5.367 -16.918 1.00 96.81 116 VAL A C 1
ATOM 878 O O . VAL A 1 116 ? 4.362 -5.191 -17.208 1.00 96.81 116 VAL A O 1
ATOM 881 N N . ALA A 1 117 ? 2.196 -4.837 -17.655 1.00 96.69 117 ALA A N 1
ATOM 882 C CA . ALA A 1 117 ? 2.451 -4.030 -18.849 1.00 96.69 117 ALA A CA 1
ATOM 883 C C . ALA A 1 117 ? 3.238 -2.738 -18.541 1.00 96.69 117 ALA A C 1
ATOM 885 O O . ALA A 1 117 ? 4.119 -2.343 -19.309 1.00 96.69 117 ALA A O 1
ATOM 886 N N . LYS A 1 118 ? 2.967 -2.082 -17.406 1.00 97.50 118 LYS A N 1
ATOM 887 C CA . LYS A 1 118 ? 3.615 -0.819 -17.016 1.00 97.50 118 LYS A CA 1
ATOM 888 C C . LYS A 1 118 ? 5.073 -0.983 -16.580 1.00 97.50 118 LYS A C 1
ATOM 890 O O . LYS A 1 118 ? 5.838 -0.040 -16.779 1.00 97.50 118 LYS A O 1
ATOM 895 N N . THR A 1 119 ? 5.512 -2.182 -16.179 1.00 97.00 119 THR A N 1
ATOM 896 C CA . THR A 1 119 ? 6.953 -2.497 -16.018 1.00 97.00 119 THR A CA 1
ATOM 897 C C . THR A 1 119 ? 7.769 -2.340 -17.313 1.00 97.00 119 THR A C 1
ATOM 899 O O . THR A 1 119 ? 8.996 -2.261 -17.274 1.00 97.00 119 THR A O 1
ATOM 902 N N . ARG A 1 120 ? 7.103 -2.259 -18.476 1.00 95.62 120 ARG A N 1
ATOM 903 C CA . ARG A 1 120 ? 7.704 -2.058 -19.807 1.00 95.62 120 ARG A CA 1
ATOM 904 C C . ARG A 1 120 ? 7.405 -0.673 -20.402 1.00 95.62 120 ARG A C 1
ATOM 906 O O . ARG A 1 120 ? 7.619 -0.460 -21.590 1.00 95.62 120 ARG A O 1
ATOM 913 N N . SER A 1 121 ? 6.913 0.272 -19.594 1.00 96.81 121 SER A N 1
ATOM 914 C CA . SER A 1 121 ? 6.662 1.660 -20.011 1.00 96.81 121 SER A CA 1
ATOM 915 C C . SER A 1 121 ? 7.924 2.341 -20.560 1.00 96.81 121 SER A C 1
ATOM 917 O O . SER A 1 121 ? 9.025 2.102 -20.068 1.00 96.81 121 SER A O 1
ATOM 919 N N . PHE A 1 122 ? 7.775 3.251 -21.527 1.00 95.62 122 PHE A N 1
ATOM 920 C CA . PHE A 1 122 ? 8.888 4.088 -21.996 1.00 95.62 122 PHE A CA 1
ATOM 921 C C . PHE A 1 122 ? 9.409 5.022 -20.886 1.00 95.62 122 PHE A C 1
ATOM 923 O O . PHE A 1 122 ? 10.617 5.177 -20.715 1.00 95.62 122 PHE A O 1
ATOM 930 N N . SER A 1 123 ? 8.501 5.575 -20.071 1.00 96.50 123 SER A N 1
ATOM 931 C CA . SER A 1 123 ? 8.856 6.362 -18.884 1.00 96.50 123 SER A CA 1
ATOM 932 C C . SER A 1 123 ? 9.509 5.472 -17.824 1.00 96.50 123 SER A C 1
ATOM 934 O O . SER A 1 123 ? 8.869 4.550 -17.316 1.00 96.50 123 SER A O 1
ATOM 936 N N . PHE A 1 124 ? 10.767 5.778 -17.489 1.00 95.56 124 PHE A N 1
ATOM 937 C CA . PHE A 1 124 ? 11.541 5.125 -16.427 1.00 95.56 124 PHE A CA 1
ATOM 938 C C . PHE A 1 124 ? 10.799 5.154 -15.088 1.00 95.56 124 PHE A C 1
ATOM 940 O O . PHE A 1 124 ? 10.538 4.101 -14.517 1.00 95.56 124 PHE A O 1
ATOM 947 N N . GLU A 1 125 ? 10.338 6.335 -14.677 1.00 96.06 125 GLU A N 1
ATOM 948 C CA . GLU A 1 125 ? 9.554 6.549 -13.457 1.00 96.06 125 GLU A CA 1
ATOM 949 C C . GLU A 1 125 ? 8.333 5.616 -13.387 1.00 96.06 125 GLU A C 1
ATOM 951 O O . GLU A 1 125 ? 8.079 4.951 -12.387 1.00 96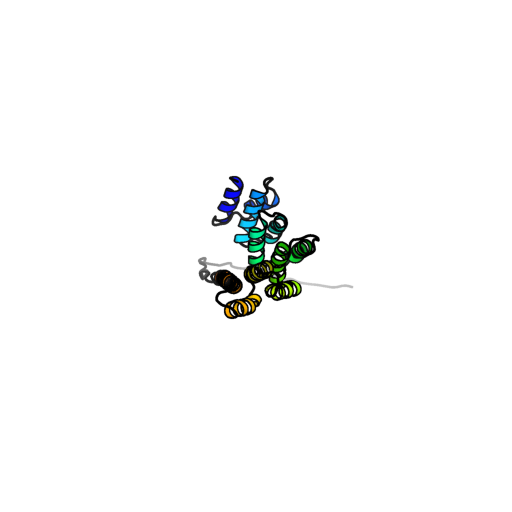.06 125 GLU A O 1
ATOM 956 N N . THR A 1 126 ? 7.605 5.473 -14.501 1.00 96.88 126 THR A N 1
ATOM 957 C CA . THR A 1 126 ? 6.455 4.556 -14.574 1.00 96.88 126 THR A CA 1
ATOM 958 C C . THR A 1 126 ? 6.861 3.083 -14.465 1.00 96.88 126 THR A C 1
ATOM 960 O O . THR A 1 126 ? 6.082 2.295 -13.932 1.00 96.88 126 THR A O 1
ATOM 963 N N . ARG A 1 127 ? 8.048 2.688 -14.956 1.00 97.38 127 ARG A N 1
ATOM 964 C CA . ARG A 1 127 ? 8.554 1.314 -14.783 1.00 97.38 127 ARG A CA 1
ATOM 965 C C . ARG A 1 127 ? 8.887 1.038 -13.324 1.00 97.38 127 ARG A C 1
ATOM 967 O O . ARG A 1 127 ? 8.403 0.041 -12.800 1.00 97.38 127 ARG A O 1
ATOM 974 N N . ILE A 1 128 ? 9.651 1.924 -12.681 1.00 97.88 128 ILE A N 1
ATOM 975 C CA . ILE A 1 128 ? 10.051 1.798 -11.272 1.00 97.88 128 ILE A CA 1
ATOM 976 C C . ILE A 1 128 ? 8.815 1.685 -10.376 1.00 97.88 128 ILE A C 1
ATOM 978 O O . ILE A 1 128 ? 8.681 0.707 -9.643 1.00 97.88 128 ILE A O 1
ATOM 982 N N . TRP A 1 129 ? 7.842 2.590 -10.522 1.00 97.25 129 TRP A N 1
ATOM 983 C CA . TRP A 1 129 ? 6.604 2.511 -9.744 1.00 97.25 129 TRP A CA 1
ATOM 984 C C . TRP A 1 129 ? 5.765 1.271 -10.037 1.00 97.25 129 TRP A C 1
ATOM 986 O O . TRP A 1 129 ? 5.170 0.724 -9.114 1.00 97.25 129 TRP A O 1
ATOM 996 N N . ALA A 1 130 ? 5.727 0.782 -11.280 1.00 98.00 130 ALA A N 1
ATOM 997 C CA . ALA A 1 130 ? 5.041 -0.471 -11.585 1.00 98.00 130 ALA A CA 1
ATOM 998 C C . ALA A 1 130 ? 5.724 -1.675 -10.912 1.00 98.00 130 ALA A C 1
ATOM 1000 O O . ALA A 1 130 ? 5.028 -2.519 -10.357 1.00 98.00 130 ALA A O 1
ATOM 1001 N N . ILE A 1 131 ? 7.061 -1.733 -10.907 1.00 98.12 131 ILE A N 1
ATOM 1002 C CA . ILE A 1 131 ? 7.848 -2.785 -10.237 1.00 98.12 131 ILE A CA 1
ATOM 1003 C C . ILE A 1 131 ? 7.633 -2.734 -8.718 1.00 98.12 131 ILE A C 1
ATOM 1005 O O . ILE A 1 131 ? 7.347 -3.761 -8.107 1.00 98.12 131 ILE A O 1
ATOM 1009 N N . HIS A 1 132 ? 7.670 -1.543 -8.119 1.00 96.69 132 HIS A N 1
ATOM 1010 C CA . HIS A 1 132 ? 7.340 -1.353 -6.707 1.00 96.69 132 HIS A CA 1
ATOM 1011 C C . HIS A 1 132 ? 5.902 -1.812 -6.391 1.00 96.69 132 HIS A C 1
ATOM 1013 O O . HIS A 1 132 ? 5.685 -2.567 -5.446 1.00 96.69 132 HIS A O 1
ATOM 1019 N N . CYS A 1 133 ? 4.922 -1.444 -7.225 1.00 97.25 133 CYS A N 1
ATOM 1020 C CA . CYS A 1 133 ? 3.521 -1.851 -7.067 1.00 97.25 133 CYS A CA 1
ATOM 1021 C C . CYS A 1 133 ? 3.300 -3.370 -7.201 1.00 97.25 133 CYS A C 1
ATOM 1023 O O . CYS A 1 133 ? 2.396 -3.910 -6.565 1.00 97.25 133 CYS A O 1
ATOM 1025 N N . LEU A 1 134 ? 4.124 -4.077 -7.987 1.00 96.69 134 LEU A N 1
ATOM 1026 C CA . LEU A 1 134 ? 4.116 -5.543 -8.026 1.00 96.69 134 LEU A CA 1
ATOM 1027 C C . LEU A 1 134 ? 4.495 -6.138 -6.659 1.00 96.69 134 LEU A C 1
ATOM 1029 O O . LEU A 1 134 ? 3.789 -7.025 -6.182 1.00 96.69 134 LEU A O 1
ATOM 1033 N N . GLY A 1 135 ? 5.542 -5.623 -6.005 1.00 95.06 135 GLY A N 1
ATOM 1034 C CA . GLY A 1 135 ? 5.921 -6.023 -4.642 1.00 95.06 135 GLY A CA 1
ATOM 1035 C C . GLY A 1 135 ? 4.864 -5.653 -3.601 1.00 95.06 135 GLY A C 1
ATOM 1036 O O . GLY A 1 135 ? 4.404 -6.513 -2.854 1.00 95.06 135 GLY A O 1
ATOM 1037 N N . LEU A 1 136 ? 4.404 -4.397 -3.621 1.00 93.62 136 LEU A N 1
ATOM 1038 C CA . LEU A 1 136 ? 3.380 -3.863 -2.712 1.00 93.62 136 LEU A CA 1
ATOM 1039 C C . LEU A 1 136 ? 2.070 -4.667 -2.733 1.00 93.62 136 LEU A C 1
ATOM 1041 O O . LEU A 1 136 ? 1.370 -4.726 -1.726 1.00 93.62 136 LEU A O 1
ATOM 1045 N N . SER A 1 137 ? 1.739 -5.312 -3.858 1.00 93.12 137 SER A N 1
ATOM 1046 C CA . SER A 1 137 ? 0.566 -6.188 -3.946 1.00 93.12 137 SER A CA 1
ATOM 1047 C C . SER A 1 137 ? 0.621 -7.396 -2.996 1.00 93.12 137 SER A C 1
ATOM 1049 O O . SER A 1 137 ? -0.404 -8.037 -2.788 1.00 93.12 137 SER A O 1
ATOM 1051 N N . GLY A 1 138 ? 1.784 -7.756 -2.433 1.00 85.81 138 GLY A N 1
ATOM 1052 C CA . GLY A 1 138 ? 1.917 -8.878 -1.494 1.00 85.81 138 GLY A CA 1
ATOM 1053 C C . GLY A 1 138 ? 1.589 -10.251 -2.102 1.00 85.81 138 GLY A C 1
ATOM 1054 O O . GLY A 1 138 ? 1.360 -11.218 -1.374 1.00 85.81 138 GLY A O 1
ATOM 1055 N N . ALA A 1 139 ? 1.459 -10.345 -3.430 1.00 86.81 139 ALA A N 1
ATOM 1056 C CA . ALA A 1 139 ? 0.824 -11.471 -4.100 1.00 86.81 139 ALA A CA 1
ATOM 1057 C C . ALA A 1 139 ? 1.826 -12.363 -4.847 1.00 86.81 139 ALA A C 1
ATOM 1059 O O . ALA A 1 139 ? 2.614 -11.896 -5.668 1.00 86.81 139 ALA A O 1
ATOM 1060 N N . ALA A 1 140 ? 1.729 -13.679 -4.629 1.00 88.88 140 ALA A N 1
ATOM 1061 C CA . ALA A 1 140 ? 2.653 -14.668 -5.190 1.00 88.88 140 ALA A CA 1
ATOM 1062 C C . ALA A 1 140 ? 2.776 -14.615 -6.728 1.00 88.88 140 ALA A C 1
ATOM 1064 O O . ALA A 1 140 ? 3.861 -14.849 -7.258 1.00 88.88 140 ALA A O 1
ATOM 1065 N N . TRP A 1 141 ? 1.707 -14.235 -7.445 1.00 91.25 141 TRP A N 1
ATOM 1066 C CA . TRP A 1 141 ? 1.713 -14.097 -8.910 1.00 91.25 141 TRP A CA 1
ATOM 1067 C C . TRP A 1 141 ? 2.735 -13.065 -9.423 1.00 91.25 141 TRP A C 1
ATOM 1069 O O . TRP A 1 141 ? 3.184 -13.160 -10.564 1.00 91.25 141 TRP A O 1
ATOM 1079 N N . ALA A 1 142 ? 3.124 -12.082 -8.604 1.00 95.00 142 ALA A N 1
ATOM 1080 C CA . ALA A 1 142 ? 4.080 -11.050 -8.995 1.00 95.00 142 ALA A CA 1
ATOM 1081 C C . ALA A 1 142 ? 5.532 -11.563 -9.038 1.00 95.00 142 ALA A C 1
ATOM 1083 O O . ALA A 1 142 ? 6.355 -11.018 -9.780 1.00 95.00 142 ALA A O 1
ATOM 1084 N N . ARG A 1 143 ? 5.851 -12.622 -8.275 1.00 95.38 143 ARG A N 1
ATOM 1085 C CA . ARG A 1 143 ? 7.224 -13.099 -8.032 1.00 95.38 143 ARG A CA 1
ATOM 1086 C C . ARG A 1 143 ? 7.976 -13.440 -9.321 1.00 95.38 143 ARG A C 1
ATOM 1088 O O . ARG A 1 143 ? 9.101 -12.985 -9.495 1.00 95.38 143 ARG A O 1
ATOM 1095 N N . GLU A 1 144 ? 7.366 -14.186 -10.241 1.00 95.25 144 GLU A N 1
ATOM 1096 C CA . GLU A 1 144 ? 8.011 -14.577 -11.508 1.00 95.25 144 GLU A CA 1
ATOM 1097 C C . GLU A 1 144 ? 8.343 -13.364 -12.389 1.00 95.25 144 GLU A C 1
ATOM 1099 O O . GLU A 1 144 ? 9.422 -13.289 -12.978 1.00 95.25 144 GLU A O 1
ATOM 1104 N N . THR A 1 145 ? 7.448 -12.370 -12.427 1.00 96.38 145 THR A N 1
ATOM 1105 C CA . THR A 1 145 ? 7.678 -11.123 -13.172 1.00 96.38 145 THR A CA 1
ATOM 1106 C C . THR A 1 145 ? 8.827 -10.323 -12.558 1.00 96.38 145 THR A C 1
ATOM 1108 O O . THR A 1 145 ? 9.676 -9.815 -13.289 1.00 96.38 145 THR A O 1
ATOM 1111 N N . LEU A 1 146 ? 8.896 -10.241 -11.226 1.00 97.44 146 LEU A N 1
ATOM 1112 C CA . LEU A 1 146 ? 9.980 -9.556 -10.518 1.00 97.44 146 LEU A CA 1
ATOM 1113 C C . LEU A 1 146 ? 11.336 -10.254 -10.716 1.00 97.44 146 LEU A C 1
ATOM 1115 O O . LEU A 1 146 ? 12.322 -9.581 -11.010 1.00 97.44 146 LEU A O 1
ATOM 1119 N N . ILE A 1 147 ? 11.381 -11.590 -10.651 1.00 97.44 147 ILE A N 1
ATOM 1120 C CA . ILE A 1 147 ? 12.579 -12.394 -10.960 1.00 97.44 147 ILE A CA 1
ATOM 1121 C C . ILE A 1 147 ? 13.070 -12.103 -12.385 1.00 97.44 147 ILE A C 1
ATOM 1123 O O . ILE A 1 147 ? 14.230 -11.744 -12.579 1.00 97.44 147 ILE A O 1
ATOM 1127 N N . ALA A 1 148 ? 12.177 -12.156 -13.379 1.00 96.81 148 ALA A N 1
ATOM 1128 C CA . ALA A 1 148 ? 12.535 -11.877 -14.769 1.00 96.81 148 ALA A CA 1
ATOM 1129 C C . ALA A 1 148 ? 13.053 -10.440 -14.986 1.00 96.81 148 ALA A C 1
ATOM 1131 O O . ALA A 1 148 ? 13.902 -10.213 -15.848 1.00 96.81 148 ALA A O 1
ATOM 1132 N N . ILE A 1 149 ? 12.568 -9.459 -14.217 1.00 97.44 149 ILE A N 1
ATOM 1133 C CA . ILE A 1 149 ? 13.042 -8.066 -14.282 1.00 97.44 149 ILE A CA 1
ATOM 1134 C C . ILE A 1 149 ? 14.423 -7.921 -13.633 1.00 97.44 149 ILE A C 1
ATOM 1136 O O . ILE A 1 149 ? 15.310 -7.325 -14.251 1.00 97.44 149 ILE A O 1
ATOM 1140 N N . ARG A 1 150 ? 14.614 -8.507 -12.443 1.00 97.38 150 ARG A N 1
ATOM 1141 C CA . ARG A 1 150 ? 15.891 -8.564 -11.715 1.00 97.38 150 ARG A CA 1
ATOM 1142 C C . ARG A 1 150 ? 17.012 -9.140 -12.582 1.00 97.38 150 ARG A C 1
ATOM 1144 O O . ARG A 1 150 ? 18.088 -8.553 -12.668 1.00 97.38 150 ARG A O 1
ATOM 1151 N N . ASP A 1 151 ? 16.740 -10.258 -13.249 1.00 97.19 151 ASP A N 1
ATOM 1152 C CA . ASP A 1 151 ? 17.770 -11.031 -13.949 1.00 97.19 151 ASP A CA 1
ATOM 1153 C C . ASP A 1 151 ? 18.071 -10.490 -15.360 1.00 97.19 151 ASP A C 1
ATOM 1155 O O . ASP A 1 151 ? 19.156 -10.715 -15.891 1.00 97.19 151 ASP A O 1
ATOM 1159 N N . ARG A 1 152 ? 17.159 -9.709 -15.964 1.00 94.69 152 ARG A N 1
ATOM 1160 C CA . ARG A 1 152 ? 17.330 -9.144 -17.319 1.00 94.69 152 ARG A CA 1
ATOM 1161 C C . ARG A 1 152 ? 18.477 -8.133 -17.427 1.00 94.69 152 ARG A C 1
ATOM 1163 O O . ARG A 1 152 ? 19.125 -8.059 -18.468 1.00 94.69 152 ARG A O 1
ATOM 1170 N N . LYS A 1 153 ? 18.669 -7.288 -16.410 1.00 92.44 153 LYS A N 1
ATOM 1171 C CA . LYS A 1 153 ? 19.764 -6.303 -16.351 1.00 92.44 153 LYS A CA 1
ATOM 1172 C C . LYS A 1 153 ? 20.132 -6.041 -14.883 1.00 92.44 153 LYS A C 1
ATOM 1174 O O . LYS A 1 153 ? 19.611 -5.081 -14.311 1.00 92.44 153 LYS A O 1
ATOM 1179 N N . PRO A 1 154 ? 21.002 -6.868 -14.276 1.00 90.94 154 PRO A N 1
ATOM 1180 C CA . PRO A 1 154 ? 21.259 -6.854 -12.834 1.00 90.94 154 PRO A CA 1
ATOM 1181 C C . PRO A 1 154 ? 21.674 -5.493 -12.254 1.00 90.94 154 PRO A C 1
ATOM 1183 O O . PRO A 1 154 ? 21.265 -5.175 -11.137 1.00 90.94 154 PRO A O 1
ATOM 1186 N N . ASP A 1 155 ? 22.408 -4.682 -13.019 1.00 95.00 155 ASP A N 1
ATOM 1187 C CA . ASP A 1 155 ? 22.946 -3.375 -12.598 1.00 95.00 155 ASP A CA 1
ATOM 1188 C C . ASP A 1 155 ? 22.005 -2.195 -12.920 1.00 95.00 155 ASP A C 1
ATOM 1190 O O . ASP A 1 155 ? 22.437 -1.053 -13.065 1.00 95.00 155 ASP A O 1
ATOM 1194 N N . SER A 1 156 ? 20.713 -2.462 -13.139 1.00 96.38 156 SER A N 1
ATOM 1195 C CA . SER A 1 156 ? 19.703 -1.421 -13.372 1.00 96.38 156 SER A CA 1
ATOM 1196 C C . SER A 1 156 ? 18.891 -1.115 -12.120 1.00 96.38 156 SER A C 1
ATOM 1198 O O . SER A 1 156 ? 18.628 -2.010 -11.317 1.00 96.38 156 SER A O 1
ATOM 1200 N N . GLN A 1 157 ? 18.410 0.127 -12.009 1.00 96.44 157 GLN A N 1
ATOM 1201 C CA . GLN A 1 157 ? 17.462 0.517 -10.964 1.00 96.44 157 GLN A CA 1
ATOM 1202 C C . GLN A 1 157 ? 16.213 -0.375 -10.994 1.00 96.44 157 GLN A C 1
ATOM 1204 O O . GLN A 1 157 ? 15.722 -0.779 -9.949 1.00 96.44 157 GLN A O 1
ATOM 1209 N N . GLU A 1 158 ? 15.733 -0.760 -12.186 1.00 97.69 158 GLU A N 1
ATOM 1210 C CA . GLU A 1 158 ? 14.625 -1.710 -12.318 1.00 97.69 158 GLU A CA 1
ATOM 1211 C C . GLU A 1 158 ? 14.916 -3.067 -11.653 1.00 97.69 158 GLU A C 1
ATOM 1213 O O . GLU A 1 158 ? 14.007 -3.671 -11.085 1.00 97.69 158 GLU A O 1
ATOM 1218 N N . ALA A 1 159 ? 16.163 -3.544 -11.698 1.00 97.75 159 ALA A N 1
ATOM 1219 C CA . ALA A 1 159 ? 16.568 -4.776 -11.030 1.00 97.75 159 ALA A CA 1
ATOM 1220 C C . ALA A 1 159 ? 16.771 -4.597 -9.518 1.00 97.75 159 ALA A C 1
ATOM 1222 O O . ALA A 1 159 ? 16.471 -5.520 -8.768 1.00 97.75 159 ALA A O 1
ATOM 1223 N N . GLU A 1 160 ? 17.242 -3.435 -9.057 1.00 97.94 160 GLU A N 1
ATOM 1224 C CA . GLU A 1 160 ? 17.290 -3.080 -7.630 1.00 97.94 160 GLU A CA 1
ATOM 1225 C C . GLU A 1 160 ? 15.879 -3.036 -7.028 1.00 97.94 160 GLU A C 1
ATOM 1227 O O . GLU A 1 160 ? 15.570 -3.846 -6.157 1.00 97.94 160 GLU A O 1
ATOM 1232 N N . THR A 1 161 ? 14.967 -2.244 -7.602 1.00 97.81 161 THR A N 1
ATOM 1233 C CA . THR A 1 161 ? 13.563 -2.179 -7.160 1.00 97.81 161 THR A CA 1
ATOM 1234 C C . THR A 1 161 ? 12.872 -3.547 -7.215 1.00 97.81 161 THR A C 1
ATOM 1236 O O . THR A 1 161 ? 12.006 -3.837 -6.391 1.00 97.81 161 THR A O 1
ATOM 1239 N N . ALA A 1 162 ? 13.252 -4.423 -8.154 1.00 97.94 162 ALA A N 1
ATOM 1240 C CA . ALA A 1 162 ? 12.739 -5.791 -8.199 1.00 97.94 162 ALA A CA 1
ATOM 1241 C C . ALA A 1 162 ? 13.275 -6.685 -7.063 1.00 97.94 162 ALA A C 1
ATOM 1243 O O . ALA A 1 162 ? 12.543 -7.563 -6.608 1.00 97.94 162 ALA A O 1
ATOM 1244 N N . ARG A 1 163 ? 14.508 -6.472 -6.576 1.00 97.94 163 ARG A N 1
ATOM 1245 C CA . ARG A 1 163 ? 15.043 -7.158 -5.381 1.00 97.94 163 ARG A CA 1
ATOM 1246 C C . ARG A 1 163 ? 14.309 -6.707 -4.125 1.00 97.94 163 ARG A C 1
ATOM 1248 O O . ARG A 1 163 ? 13.875 -7.567 -3.365 1.00 97.94 163 ARG A O 1
ATOM 1255 N N . ASP A 1 164 ? 14.098 -5.404 -3.958 1.00 96.50 164 ASP A N 1
ATOM 1256 C CA . ASP A 1 164 ? 13.368 -4.848 -2.811 1.00 96.50 164 ASP A CA 1
ATOM 1257 C C . ASP A 1 164 ? 11.922 -5.362 -2.774 1.00 96.50 164 ASP A C 1
ATOM 1259 O O . ASP A 1 164 ? 11.429 -5.825 -1.745 1.00 96.50 164 ASP A O 1
ATOM 1263 N N . ALA A 1 165 ? 11.259 -5.365 -3.936 1.00 96.06 165 ALA A N 1
ATOM 1264 C CA . ALA A 1 165 ? 9.922 -5.922 -4.104 1.00 96.06 165 ALA A CA 1
ATOM 1265 C C . ALA A 1 165 ? 9.862 -7.424 -3.767 1.00 96.06 165 ALA A C 1
ATOM 1267 O O . ALA A 1 165 ? 8.908 -7.861 -3.129 1.00 96.06 165 ALA A O 1
ATOM 1268 N N . LEU A 1 166 ? 10.871 -8.217 -4.154 1.00 96.25 166 LEU A N 1
ATOM 1269 C CA . LEU A 1 166 ? 10.961 -9.637 -3.789 1.00 96.25 166 LEU A CA 1
ATOM 1270 C C . LEU A 1 166 ? 11.180 -9.827 -2.282 1.00 96.25 166 LEU A C 1
ATOM 1272 O O . LEU A 1 166 ? 10.467 -10.618 -1.673 1.00 96.25 166 LEU A O 1
ATOM 1276 N N . ALA A 1 167 ? 12.082 -9.059 -1.666 1.00 94.44 167 ALA A N 1
ATOM 1277 C CA . ALA A 1 167 ? 12.323 -9.112 -0.224 1.00 94.44 167 ALA A CA 1
ATOM 1278 C C . ALA A 1 167 ? 11.056 -8.779 0.592 1.00 94.44 167 ALA A C 1
ATOM 1280 O O . ALA A 1 167 ? 10.803 -9.398 1.626 1.00 94.44 167 ALA A O 1
ATOM 1281 N N . PHE A 1 168 ? 10.219 -7.857 0.103 1.00 90.81 168 PHE A N 1
ATOM 1282 C CA . PHE A 1 168 ? 8.917 -7.545 0.700 1.00 90.81 168 PHE A CA 1
ATOM 1283 C C . PHE A 1 168 ? 7.878 -8.679 0.542 1.00 90.81 168 PHE A C 1
ATOM 1285 O O . PHE A 1 168 ? 7.098 -8.949 1.459 1.00 90.81 168 PHE A O 1
ATOM 1292 N N . LEU A 1 169 ? 7.870 -9.397 -0.589 1.00 89.88 169 LEU A N 1
ATOM 1293 C CA . LEU A 1 169 ? 7.041 -10.605 -0.749 1.00 89.88 169 LEU A CA 1
ATOM 1294 C C . LEU A 1 169 ? 7.485 -11.736 0.198 1.00 89.88 169 LEU A C 1
ATOM 1296 O O . LEU A 1 169 ? 6.652 -12.480 0.720 1.00 89.88 169 LEU A O 1
ATOM 1300 N N . ASP A 1 170 ? 8.787 -11.855 0.449 1.00 89.06 170 ASP A N 1
ATOM 1301 C CA . ASP A 1 170 ? 9.345 -12.895 1.313 1.00 89.06 170 ASP A CA 1
ATOM 1302 C C . ASP A 1 170 ? 9.071 -12.610 2.804 1.00 89.06 170 ASP A C 1
ATOM 1304 O O . ASP A 1 170 ? 8.715 -13.526 3.556 1.00 89.06 170 ASP A O 1
ATOM 1308 N N . SER A 1 171 ? 9.136 -11.341 3.233 1.00 85.06 171 SER A N 1
ATOM 1309 C CA . SER A 1 171 ? 8.784 -10.947 4.605 1.00 85.06 171 SER A CA 1
ATOM 1310 C C . SER A 1 171 ? 7.290 -11.132 4.893 1.00 85.06 171 SER A C 1
ATOM 1312 O O . SER A 1 171 ? 6.934 -11.748 5.898 1.00 85.06 171 SER A O 1
ATOM 1314 N N . THR A 1 172 ? 6.415 -10.702 3.977 1.00 73.56 172 THR A N 1
ATOM 1315 C CA . THR A 1 172 ? 4.955 -10.870 4.113 1.00 73.56 172 THR A CA 1
ATOM 1316 C C . THR A 1 172 ? 4.517 -12.336 4.101 1.00 73.56 172 THR A C 1
ATOM 1318 O O . THR A 1 172 ? 3.576 -12.695 4.808 1.00 73.56 172 THR A O 1
ATOM 1321 N N . THR A 1 173 ? 5.222 -13.209 3.372 1.00 65.44 173 THR A N 1
ATOM 1322 C CA . THR A 1 173 ? 4.975 -14.662 3.409 1.00 65.44 173 THR A CA 1
ATOM 1323 C C . THR A 1 173 ? 5.396 -15.278 4.751 1.00 65.44 173 THR A C 1
ATOM 1325 O O . THR A 1 173 ? 4.684 -16.121 5.291 1.00 65.44 173 THR A O 1
ATOM 1328 N N . SER A 1 174 ? 6.522 -14.838 5.322 1.00 56.56 174 SER A N 1
ATOM 1329 C CA . SER A 1 174 ? 7.074 -15.400 6.566 1.00 56.56 174 SER A CA 1
ATOM 1330 C C . SER A 1 174 ? 6.203 -15.119 7.800 1.00 56.56 174 SER A C 1
ATOM 1332 O O . SER A 1 174 ? 6.112 -15.957 8.696 1.00 56.56 174 SER A O 1
ATOM 1334 N N . SER A 1 175 ? 5.505 -13.978 7.839 1.00 51.44 175 SER A N 1
ATOM 1335 C CA . SER A 1 175 ? 4.561 -13.653 8.922 1.00 51.44 175 SER A CA 1
ATOM 1336 C C . SER A 1 175 ? 3.300 -14.529 8.942 1.00 51.44 175 SER A C 1
ATOM 1338 O O . SER A 1 175 ? 2.608 -14.562 9.956 1.00 51.44 175 SER A O 1
ATOM 1340 N N . ALA A 1 176 ? 2.985 -15.247 7.858 1.00 44.06 176 ALA A N 1
ATOM 1341 C CA . ALA A 1 176 ? 1.794 -16.096 7.784 1.00 44.06 176 ALA A CA 1
ATOM 1342 C C . ALA A 1 176 ? 1.987 -17.494 8.409 1.00 44.06 176 ALA A C 1
ATOM 1344 O O . ALA A 1 176 ? 1.006 -18.189 8.662 1.00 44.06 176 ALA A O 1
ATOM 1345 N N . THR A 1 177 ? 3.231 -17.925 8.656 1.00 34.06 177 THR A N 1
ATOM 1346 C CA . THR A 1 177 ? 3.553 -19.312 9.050 1.00 34.06 177 THR A CA 1
ATOM 1347 C C . THR A 1 177 ? 3.846 -19.519 10.540 1.00 34.06 177 THR A C 1
ATOM 1349 O O . THR A 1 177 ? 4.159 -20.635 10.938 1.00 34.06 177 THR A O 1
ATOM 1352 N N . THR A 1 178 ? 3.755 -18.485 11.383 1.00 35.03 178 THR A N 1
ATOM 1353 C CA . THR A 1 178 ? 4.165 -18.545 12.806 1.00 35.03 178 THR A CA 1
ATOM 1354 C C . THR A 1 178 ? 3.021 -18.726 13.816 1.00 35.03 178 THR A C 1
ATOM 1356 O O . THR A 1 178 ? 3.246 -18.560 15.012 1.00 35.03 178 THR A O 1
ATOM 1359 N N . SER A 1 179 ? 1.808 -19.081 13.374 1.00 39.91 179 SER A N 1
ATOM 1360 C CA . SER A 1 179 ? 0.616 -19.190 14.241 1.00 39.91 179 SER A CA 1
ATOM 1361 C C . SER A 1 179 ? -0.114 -20.536 14.122 1.00 39.91 179 SER A C 1
ATOM 1363 O O . SER A 1 179 ? -1.262 -20.582 13.685 1.00 39.91 179 SER A O 1
ATOM 1365 N N . THR A 1 180 ? 0.525 -21.633 14.548 1.00 40.09 180 THR A N 1
ATOM 1366 C CA . THR A 1 180 ? -0.152 -22.940 14.745 1.00 40.09 180 THR A CA 1
ATOM 1367 C C . THR A 1 180 ? 0.172 -23.675 16.051 1.00 40.09 180 THR A C 1
ATOM 1369 O O . THR A 1 180 ? -0.550 -24.612 16.385 1.00 40.09 180 THR A O 1
ATOM 1372 N N . ASP A 1 181 ? 1.166 -23.249 16.836 1.00 39.94 181 ASP A N 1
ATOM 1373 C CA . ASP A 1 181 ? 1.527 -23.927 18.093 1.00 39.94 181 ASP A CA 1
ATOM 1374 C C . ASP A 1 181 ? 0.672 -23.438 19.275 1.00 39.94 181 ASP A C 1
ATOM 1376 O O . ASP A 1 181 ? 1.107 -22.688 20.151 1.00 39.94 181 ASP A O 1
ATOM 1380 N N . GLY A 1 182 ? -0.586 -23.883 19.296 1.00 34.91 182 GLY A N 1
ATOM 1381 C CA . GLY A 1 182 ? -1.433 -23.819 20.486 1.00 34.91 182 GLY A CA 1
ATOM 1382 C C . GLY A 1 182 ? -1.068 -24.935 21.480 1.00 34.91 182 GLY A C 1
ATOM 1383 O O . GLY A 1 182 ? -0.929 -26.087 21.064 1.00 34.91 182 GLY A O 1
ATOM 1384 N N . PRO A 1 183 ? -0.939 -24.658 22.791 1.00 47.34 183 PRO A N 1
ATOM 1385 C CA . PRO A 1 183 ? -0.620 -25.692 23.769 1.00 47.34 183 PRO A CA 1
ATOM 1386 C C . PRO A 1 183 ? -1.805 -26.646 23.965 1.00 47.34 183 PRO A C 1
ATOM 1388 O O . PRO A 1 183 ? -2.880 -26.244 24.411 1.00 47.34 183 PRO A O 1
ATOM 1391 N N . THR A 1 184 ? -1.601 -27.935 23.691 1.00 44.66 184 THR A N 1
ATOM 1392 C CA . THR A 1 184 ? -2.566 -28.992 24.020 1.00 44.66 184 THR A CA 1
ATOM 1393 C C . THR A 1 184 ? -2.715 -29.139 25.533 1.00 44.66 184 THR A C 1
ATOM 1395 O O . THR A 1 184 ? -1.857 -29.732 26.189 1.00 44.66 184 THR A O 1
ATOM 1398 N N . THR A 1 185 ? -3.827 -28.658 26.090 1.00 45.28 185 THR A N 1
ATOM 1399 C CA . THR A 1 185 ? -4.234 -28.926 27.475 1.00 45.28 185 THR A CA 1
ATOM 1400 C C . THR A 1 185 ? -5.487 -29.804 27.503 1.00 45.28 185 THR A C 1
ATOM 1402 O O . THR A 1 185 ? -6.595 -29.384 27.180 1.00 45.28 185 THR A O 1
ATOM 1405 N N . SER A 1 186 ? -5.305 -31.068 27.888 1.00 42.66 186 SER A N 1
ATOM 1406 C CA . SER A 1 186 ? -6.402 -32.026 28.065 1.00 42.66 186 SER A CA 1
ATOM 1407 C C . SER A 1 186 ? -7.234 -31.695 29.313 1.00 42.66 186 SER A C 1
ATOM 1409 O O . SER A 1 186 ? -6.648 -31.445 30.370 1.00 42.66 186 SER A O 1
ATOM 1411 N N . PRO A 1 187 ? -8.577 -31.769 29.268 1.00 49.66 187 PRO A N 1
ATOM 1412 C CA . PRO A 1 187 ? -9.401 -31.623 30.460 1.00 49.66 187 PRO A CA 1
ATOM 1413 C C . PRO A 1 187 ? -9.471 -32.946 31.240 1.00 49.66 187 PRO A C 1
ATOM 1415 O O . PRO A 1 187 ? -10.192 -33.869 30.862 1.00 49.66 187 PRO A O 1
ATOM 1418 N N . VAL A 1 188 ? -8.758 -33.033 32.366 1.00 46.22 188 VAL A N 1
ATOM 1419 C CA . VAL A 1 188 ? -9.003 -34.070 33.384 1.00 46.22 188 VAL A CA 1
ATOM 1420 C C . VAL A 1 188 ? -10.068 -33.547 34.346 1.00 46.22 188 VAL A C 1
ATOM 1422 O O . VAL A 1 188 ? -9.782 -32.736 35.224 1.00 46.22 188 VAL A O 1
ATOM 1425 N N . GLY A 1 189 ? -11.312 -33.991 34.162 1.00 40.53 189 GLY A N 1
ATOM 1426 C CA . GLY A 1 189 ? -12.414 -33.673 35.071 1.00 40.53 189 GLY A CA 1
ATOM 1427 C C . GLY A 1 189 ? -12.388 -34.551 36.333 1.00 40.53 189 GLY A C 1
ATOM 1428 O O . GLY A 1 189 ? -12.259 -35.770 36.206 1.00 40.53 189 GLY A O 1
ATOM 1429 N N . PRO A 1 190 ? -12.537 -33.983 37.544 1.00 52.91 190 PRO A N 1
ATOM 1430 C CA . PRO A 1 190 ? -12.760 -34.754 38.760 1.00 52.91 190 PRO A CA 1
ATOM 1431 C C . PRO A 1 190 ? -14.262 -34.959 39.010 1.00 52.91 190 PRO A C 1
ATOM 1433 O O . PRO A 1 190 ? -15.023 -33.993 39.012 1.00 52.91 190 PRO A O 1
ATOM 1436 N N . THR A 1 191 ? -14.679 -36.187 39.334 1.00 45.28 191 THR A N 1
ATOM 1437 C CA . THR A 1 191 ? -16.012 -36.433 39.911 1.00 45.28 191 THR A CA 1
ATOM 1438 C C . THR A 1 191 ? -15.943 -37.489 41.009 1.00 45.28 191 THR A C 1
ATOM 1440 O O . THR A 1 191 ? -15.870 -38.687 40.745 1.00 45.28 191 THR A O 1
ATOM 1443 N N . THR A 1 192 ? -16.000 -37.035 42.258 1.00 49.34 192 THR A N 1
ATOM 1444 C CA . THR A 1 192 ? -16.249 -37.850 43.453 1.00 49.34 192 THR A CA 1
ATOM 1445 C C . THR A 1 192 ? -17.647 -37.532 43.993 1.00 49.34 192 THR A C 1
ATOM 1447 O O . THR A 1 192 ? -18.009 -36.368 44.130 1.00 49.34 192 THR A O 1
ATOM 1450 N N . GLY A 1 193 ? -18.450 -38.555 44.305 1.00 36.19 193 GLY A N 1
ATOM 1451 C CA . GLY A 1 193 ? -19.817 -38.382 44.822 1.00 36.19 193 GLY A CA 1
ATOM 1452 C C . GLY A 1 193 ? -20.556 -39.726 44.962 1.00 36.19 193 GLY A C 1
ATOM 1453 O O . GLY A 1 193 ? -20.604 -40.439 43.961 1.00 36.19 193 GLY A O 1
ATOM 1454 N N . PRO A 1 194 ? -21.082 -40.128 46.142 1.00 56.44 194 PRO A N 1
ATOM 1455 C CA . PRO A 1 194 ? -21.487 -41.523 46.369 1.00 56.44 194 PRO A CA 1
ATOM 1456 C C . PRO A 1 194 ? -22.948 -41.748 46.837 1.00 56.44 194 PRO A C 1
ATOM 1458 O O . PRO A 1 194 ? -23.659 -40.814 47.185 1.00 56.44 194 PRO A O 1
ATOM 1461 N N . VAL A 1 195 ? -23.296 -43.040 46.967 1.00 44.12 195 VAL A N 1
ATOM 1462 C CA . VAL A 1 195 ? -24.438 -43.659 47.694 1.00 44.12 195 VAL A CA 1
ATOM 1463 C C . VAL A 1 195 ? -25.864 -43.474 47.122 1.00 44.12 195 VAL A C 1
ATOM 1465 O O . VAL A 1 195 ? -26.295 -42.381 46.780 1.00 44.12 195 VAL A O 1
ATOM 1468 N N . GLY A 1 196 ? -26.628 -44.578 47.076 1.00 38.25 196 GLY A N 1
ATOM 1469 C CA . GLY A 1 196 ? -28.106 -44.574 47.061 1.00 38.25 196 GLY A CA 1
ATOM 1470 C C . GLY A 1 196 ? -28.666 -44.569 48.500 1.00 38.25 196 GLY A C 1
ATOM 1471 O O . GLY A 1 196 ? -28.012 -44.008 49.376 1.00 38.25 196 GLY A O 1
ATOM 1472 N N . PRO A 1 197 ? -29.784 -45.256 48.824 1.00 54.81 197 PRO A N 1
ATOM 1473 C CA . PRO A 1 197 ? -30.789 -45.905 47.973 1.00 54.81 197 PRO A CA 1
ATOM 1474 C C . PRO A 1 197 ? -32.199 -45.287 48.149 1.00 54.81 197 PRO A C 1
ATOM 1476 O O . 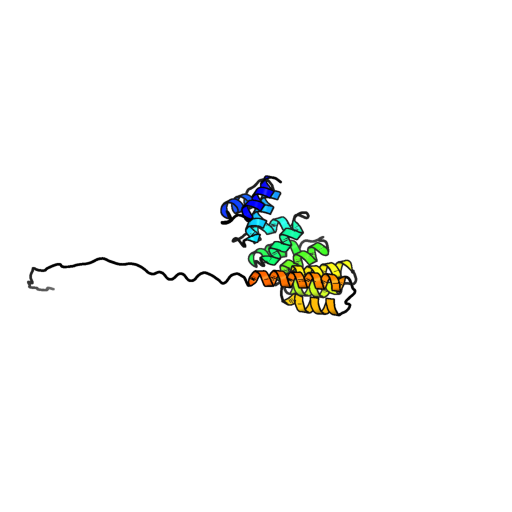PRO A 1 197 ? -32.436 -44.511 49.072 1.00 54.81 197 PRO A O 1
ATOM 1479 N N . THR A 1 198 ? -33.179 -45.706 47.344 1.00 45.38 198 THR A N 1
ATOM 1480 C CA . THR A 1 198 ? -34.608 -45.461 47.629 1.00 45.38 198 THR A CA 1
ATOM 1481 C C . THR A 1 198 ? -35.443 -46.729 47.473 1.00 45.38 198 THR A C 1
ATOM 1483 O O . THR A 1 198 ? -35.349 -47.456 46.486 1.00 45.38 198 THR A O 1
ATOM 1486 N N . THR A 1 199 ? -36.260 -46.999 48.488 1.00 46.09 199 THR A N 1
ATOM 1487 C CA . THR A 1 199 ? -37.178 -48.139 48.585 1.00 46.09 199 THR A CA 1
ATOM 1488 C C . THR A 1 199 ? -38.587 -47.782 48.101 1.00 46.09 199 THR A C 1
ATOM 1490 O O . THR A 1 199 ? -39.077 -46.687 48.364 1.00 46.09 199 THR A O 1
ATOM 1493 N N . SER A 1 200 ? -39.251 -48.741 47.454 1.00 46.03 200 SER A N 1
ATOM 1494 C CA . SER A 1 200 ? -40.700 -48.795 47.144 1.00 46.03 200 SER A CA 1
ATOM 1495 C C . SER A 1 200 ? -41.551 -48.943 48.445 1.00 46.03 200 SER A C 1
ATOM 1497 O O . SER A 1 200 ? -40.918 -49.005 49.504 1.00 46.03 200 SER A O 1
ATOM 1499 N N . PRO A 1 201 ? -42.914 -49.096 48.468 1.00 63.72 201 PRO A N 1
ATOM 1500 C CA . PRO A 1 201 ? -43.865 -49.475 47.392 1.00 63.72 201 PRO A CA 1
ATOM 1501 C C . PRO A 1 201 ? -45.299 -48.837 47.479 1.00 63.72 201 PRO A C 1
ATOM 1503 O O . PRO A 1 201 ? -45.470 -47.786 48.084 1.00 63.72 201 PRO A O 1
ATOM 1506 N N . VAL A 1 202 ? -46.326 -49.547 46.948 1.00 47.91 202 VAL A N 1
ATOM 1507 C CA . VAL A 1 202 ? -47.808 -49.327 47.025 1.00 47.91 202 VAL A CA 1
ATOM 1508 C C . VAL A 1 202 ? -48.366 -48.314 45.993 1.00 47.91 202 VAL A C 1
ATOM 1510 O O . VAL A 1 202 ? -47.766 -47.271 45.790 1.00 47.91 202 VAL A O 1
ATOM 1513 N N . GLY A 1 203 ? -49.487 -48.527 45.275 1.00 41.28 203 GLY A N 1
ATOM 1514 C CA . GLY A 1 203 ? -50.541 -49.563 45.320 1.00 41.28 203 GLY A CA 1
ATOM 1515 C C . GLY A 1 203 ? -51.534 -49.473 44.122 1.00 41.28 203 GLY A C 1
ATOM 1516 O O . GLY A 1 203 ? -51.161 -48.898 43.105 1.00 41.28 203 GLY A O 1
ATOM 1517 N N . PRO A 1 204 ? -52.748 -50.073 44.173 1.00 57.56 204 PRO A N 1
ATOM 1518 C CA . PRO A 1 204 ? -53.092 -51.187 43.265 1.00 57.56 204 PRO A CA 1
ATOM 1519 C C . PRO A 1 204 ? -54.166 -50.940 42.170 1.00 57.56 204 PRO A C 1
ATOM 1521 O O . PRO A 1 204 ? -54.792 -49.890 42.079 1.00 57.56 204 PRO A O 1
ATOM 1524 N N . THR A 1 205 ? -54.391 -51.980 41.354 1.00 52.31 205 THR A N 1
ATOM 1525 C CA . THR A 1 205 ? -55.316 -52.094 40.204 1.00 52.31 205 THR A CA 1
ATOM 1526 C C . THR A 1 205 ? -56.780 -52.448 40.528 1.00 52.31 205 THR A C 1
ATOM 1528 O O . THR A 1 205 ? -57.020 -53.503 41.114 1.00 52.31 205 THR A O 1
ATOM 1531 N N . THR A 1 206 ? -57.729 -51.678 39.964 1.00 48.66 206 THR A N 1
ATOM 1532 C CA . THR A 1 206 ? -59.111 -52.049 39.531 1.00 48.66 206 THR A CA 1
ATOM 1533 C C . THR A 1 206 ? -59.713 -50.901 38.682 1.00 48.66 206 THR A C 1
ATOM 1535 O O . THR A 1 206 ? -59.267 -49.768 38.812 1.00 48.66 206 THR A O 1
ATOM 1538 N N . GLY A 1 207 ? -60.708 -51.073 37.794 1.00 40.81 207 GLY A N 1
ATOM 1539 C CA . GLY A 1 207 ? -61.267 -52.298 37.192 1.00 40.81 207 GLY A CA 1
ATOM 1540 C C . GLY A 1 207 ? -62.760 -52.187 36.794 1.00 40.81 207 GLY A C 1
ATOM 1541 O O . GLY A 1 207 ? -63.602 -52.154 37.683 1.00 40.81 207 GLY A O 1
ATOM 1542 N N . GLY A 1 208 ? -63.096 -52.206 35.489 1.00 40.12 208 GLY A N 1
ATOM 1543 C CA . GLY A 1 208 ? -64.485 -52.258 34.967 1.00 40.12 208 GLY A CA 1
ATOM 1544 C C . GLY A 1 208 ? -64.827 -51.233 33.861 1.00 40.12 208 GLY A C 1
ATOM 1545 O O . GLY A 1 208 ? -64.418 -50.081 33.944 1.00 40.12 208 GLY A O 1
ATOM 1546 N N . GLY A 1 209 ? -65.563 -51.663 32.821 1.00 44.00 209 GLY A N 1
ATOM 1547 C CA . GLY A 1 209 ? -66.147 -50.805 31.762 1.00 44.00 209 GLY A CA 1
ATOM 1548 C C . GLY A 1 209 ? -67.581 -50.337 32.105 1.00 44.00 209 GLY A C 1
ATOM 1549 O O . GLY A 1 209 ? -67.854 -50.191 33.295 1.00 44.00 209 GLY A O 1
ATOM 1550 N N . PRO A 1 210 ? -68.533 -50.170 31.148 1.00 60.59 210 PRO A N 1
ATOM 1551 C CA . PRO A 1 210 ? -68.489 -50.469 29.705 1.00 60.59 210 PRO A CA 1
ATOM 1552 C C . PRO A 1 210 ? -68.922 -49.300 28.774 1.00 60.59 210 PRO A C 1
ATOM 1554 O O . PRO A 1 210 ? -69.272 -48.211 29.218 1.00 60.59 210 PRO A O 1
ATOM 1557 N N . VAL A 1 211 ? -68.931 -49.563 27.460 1.00 53.50 211 VAL A N 1
ATOM 1558 C CA . VAL A 1 211 ? -69.392 -48.658 26.382 1.00 53.50 211 VAL A CA 1
ATOM 1559 C C . VAL A 1 211 ? -70.915 -48.760 26.183 1.00 53.50 211 VAL A C 1
ATOM 1561 O O . VAL A 1 211 ? -71.461 -49.865 26.205 1.00 53.50 211 VAL A O 1
ATOM 1564 N N . PRO A 1 212 ? -71.613 -47.628 25.991 1.00 66.19 212 PRO A N 1
ATOM 1565 C CA . PRO A 1 212 ? -72.439 -47.418 24.786 1.00 66.19 212 PRO A CA 1
ATOM 1566 C C . PRO A 1 212 ? -72.258 -45.980 24.221 1.00 66.19 212 PRO A C 1
ATOM 1568 O O . PRO A 1 212 ? -71.752 -45.109 24.920 1.00 66.19 212 PRO A O 1
ATOM 1571 N N . ARG A 1 213 ? -72.642 -45.643 22.984 1.00 48.75 213 ARG A N 1
ATOM 1572 C CA . ARG A 1 213 ? -73.539 -46.307 22.025 1.00 48.75 213 ARG A CA 1
ATOM 1573 C C . ARG A 1 213 ? -73.152 -45.953 20.586 1.00 48.75 213 ARG A C 1
ATOM 1575 O O . ARG A 1 213 ? -72.604 -44.845 20.412 1.00 48.75 213 ARG A O 1
#

Sequence (213 aa):
RVRANLASALGELSPVPVETLRRAATGDADEEVRFEAAMSLARVAAEGASAMLVPFLSRHDMFTDCLTQLCALSDASIRPQVESLYGRVFQSTLHRLQLGALLARLGDDRARNLLVAKTRSFSFETRIWAIHCLGLSGAAWARETLIAIRDRKPDSQEAETARDALAFLDSTTSSATTSTDGPTTSPVGPTTGPVGPTTSPVGPTTGGGPVPR

Foldseek 3Di:
DVLLVVLLVLLVDVVRPLVVLVCQLVPPPDPSSVQSSLLSCLVVLHPCSLVSLLVCCVPPVCNVVSLLSLLLSLDLVCLVSLVVVLPDPPDDLLSNLSSLLSNVLVPDVVSVVVLLVQCVDPDPVSVLSSLLSLLSNLDPVSLVSLVCQLVVDVPDSSNVSSVVSNVSNVVSVVVVPPPDDDDDDDDDDDDDDDDDDDDDDDDDDDDDDDDDD

Radius of gyration: 29.86 Å; chains: 1; bounding box: 96×67×71 Å

pLDDT: mean 85.14, std 19.25, range [34.06, 98.12]

Secondary structure (DSSP, 8-state):
-HHHHHHHHHHTSSS--HHHHHHHHHH-S-HHHHHHHHHHHHHTT-TTHHHHHGGGGG-TTTHHHHHHHHHHH--GGGHHHHHHHHT-TT--HHHHHHHHHHHHHTT-HHHHHHHHHHTT-SSHHHHHHHHHHHHHTT-TTHHHHHHHHHHH-TTSHHHHHHHHHHHHHHHHHHTTSS-----------------------------------